Protein AF-A0A4W3JN69-F1 (afdb_monomer)

Nearest PDB structures (foldseek):
  8to0-assembly1_GX  TM=2.782E-01  e=9.998E+00  Mus musculus

Mean predicted aligned error: 19.21 Å

Secondary structure (DSSP, 8-state):
-PPPTT--HHHHHHHHHHHTT-S-------------------------------------------------------------------TTSGGG-TT-SPPP---SHHHHHHHHHHHHHHHHHHHHHHHHHH--SSPPS-TTTS-SSHHHHHHHHHHHHHHHHHHHHHHHHHHHHHHHHHHHHHHHHHHHHHHHHHHHHHHHHHHHHHHHHHHHHHHHHHHHHHHHHHHHHHHHH--GGGGSGGGHHHHHHHHHHHHHHHHHHHHHHHHHHHHHHHHHHHHHHHHHHTT-------

Organism: Callorhinchus milii (NCBI:txid7868)

Structure (mmCIF, N/CA/C/O backbone):
data_AF-A0A4W3JN69-F1
#
_entry.id   AF-A0A4W3JN69-F1
#
loop_
_atom_site.group_PDB
_atom_site.id
_atom_site.type_symbol
_atom_site.label_atom_id
_atom_site.label_alt_id
_atom_site.label_comp_id
_atom_site.label_asym_id
_atom_site.label_entity_id
_atom_site.label_seq_id
_atom_site.pdbx_PDB_ins_code
_atom_site.Cartn_x
_atom_site.Cartn_y
_atom_site.Cartn_z
_atom_site.occupancy
_atom_site.B_iso_or_equiv
_atom_site.auth_seq_id
_atom_site.auth_comp_id
_atom_site.auth_asym_id
_atom_site.auth_atom_id
_atom_site.pdbx_PDB_model_num
ATOM 1 N N . MET A 1 1 ? 17.282 -12.849 10.780 1.00 37.00 1 MET A N 1
ATOM 2 C CA . MET A 1 1 ? 16.241 -13.892 10.890 1.00 37.00 1 MET A CA 1
ATOM 3 C C . MET A 1 1 ? 14.897 -13.196 11.041 1.00 37.00 1 MET A C 1
ATOM 5 O O . MET A 1 1 ? 14.591 -12.725 12.127 1.00 37.00 1 MET A O 1
ATOM 9 N N . GLY A 1 2 ? 14.174 -13.005 9.934 1.00 45.00 2 GLY A N 1
ATOM 10 C CA . GLY A 1 2 ? 12.853 -12.369 9.935 1.00 45.00 2 GLY A CA 1
ATOM 11 C C . GLY A 1 2 ? 11.786 -13.407 10.260 1.00 45.00 2 GLY A C 1
ATOM 12 O O . GLY A 1 2 ? 11.787 -14.479 9.659 1.00 45.00 2 GLY A O 1
ATOM 13 N N . LYS A 1 3 ? 10.930 -13.117 11.243 1.00 42.47 3 LYS A N 1
ATOM 14 C CA . LYS A 1 3 ? 9.790 -13.972 11.585 1.00 42.47 3 LYS A CA 1
ATOM 15 C C . LYS A 1 3 ? 8.841 -14.020 10.383 1.00 42.47 3 LYS A C 1
ATOM 17 O O . LYS A 1 3 ? 8.556 -12.989 9.780 1.00 42.47 3 LYS A O 1
ATOM 22 N N . HIS A 1 4 ? 8.454 -15.234 10.007 1.00 47.03 4 HIS A N 1
ATOM 23 C CA . HIS A 1 4 ? 7.619 -15.545 8.851 1.00 47.03 4 HIS A CA 1
ATOM 24 C C . HIS A 1 4 ? 6.276 -14.803 8.959 1.00 47.03 4 HIS A C 1
ATOM 26 O O . HIS A 1 4 ? 5.670 -14.792 10.027 1.00 47.03 4 HIS A O 1
ATOM 32 N N . ALA A 1 5 ? 5.787 -14.225 7.858 1.00 49.50 5 ALA A N 1
ATOM 33 C CA . ALA A 1 5 ? 4.528 -13.464 7.791 1.00 49.50 5 ALA A CA 1
ATOM 34 C C . ALA A 1 5 ? 3.254 -14.286 8.104 1.00 49.50 5 ALA A C 1
ATOM 36 O O . ALA A 1 5 ? 2.151 -13.756 8.050 1.00 49.50 5 ALA A O 1
ATOM 37 N N . LEU A 1 6 ? 3.404 -15.576 8.418 1.00 49.19 6 LEU A N 1
ATOM 38 C CA . LEU A 1 6 ? 2.315 -16.487 8.775 1.00 49.19 6 LEU A CA 1
ATOM 39 C C . LEU A 1 6 ? 1.987 -16.478 10.277 1.00 49.19 6 LEU A C 1
ATOM 41 O O . LEU A 1 6 ? 0.968 -17.033 10.663 1.00 49.19 6 LEU A O 1
ATOM 45 N N . ASP A 1 7 ? 2.809 -15.824 11.104 1.00 52.94 7 ASP A N 1
ATOM 46 C CA . ASP A 1 7 ? 2.670 -15.804 12.570 1.00 52.94 7 ASP A CA 1
ATOM 47 C C . ASP A 1 7 ? 2.269 -14.419 13.110 1.00 52.94 7 ASP A C 1
ATOM 49 O O . ASP A 1 7 ? 2.484 -14.090 14.280 1.00 52.94 7 ASP A O 1
ATOM 53 N N . ASP A 1 8 ? 1.714 -13.562 12.247 1.00 64.12 8 ASP A N 1
ATOM 54 C CA . ASP A 1 8 ? 1.172 -12.292 12.703 1.00 64.12 8 ASP A CA 1
ATOM 55 C C . ASP A 1 8 ? -0.178 -12.544 13.383 1.00 64.12 8 ASP A C 1
ATOM 57 O O . ASP A 1 8 ? -1.198 -12.801 12.738 1.00 64.12 8 ASP A O 1
ATOM 61 N N . VAL A 1 9 ? -0.167 -12.464 14.715 1.00 70.62 9 VAL A N 1
ATOM 62 C CA . VAL A 1 9 ? -1.342 -12.534 15.597 1.00 70.62 9 VAL A CA 1
ATOM 63 C C . VAL A 1 9 ? -2.479 -11.649 15.069 1.00 70.62 9 VAL A C 1
ATOM 65 O O . VAL A 1 9 ? -3.651 -11.998 15.198 1.00 70.62 9 VAL A O 1
ATOM 68 N N . VAL A 1 10 ? -2.144 -10.539 14.404 1.00 64.62 10 VAL A N 1
ATOM 69 C CA . VAL A 1 10 ? -3.107 -9.625 13.787 1.00 64.62 10 VAL A CA 1
ATOM 70 C C . VAL A 1 10 ? -3.893 -10.291 12.651 1.00 64.62 10 VAL A C 1
ATOM 72 O O . VAL A 1 10 ? -5.108 -10.118 12.577 1.00 64.62 10 VAL A O 1
ATOM 75 N N . ILE A 1 11 ? -3.250 -11.095 11.798 1.00 69.44 11 ILE A N 1
ATOM 76 C CA . ILE A 1 11 ? -3.917 -11.792 10.685 1.00 69.44 11 ILE A CA 1
ATOM 77 C C . ILE A 1 11 ? -4.865 -12.875 11.215 1.00 69.44 11 ILE A C 1
ATOM 79 O O . ILE A 1 11 ? -5.987 -12.992 10.719 1.00 69.44 11 ILE A O 1
ATOM 83 N N . SER A 1 12 ? -4.472 -13.602 12.267 1.00 70.44 12 SER A N 1
ATOM 84 C CA . SER A 1 12 ? -5.343 -14.591 12.923 1.00 70.44 12 SER A CA 1
ATOM 85 C C . SER A 1 12 ? -6.585 -13.936 13.527 1.00 70.44 12 SER A C 1
ATOM 87 O O . SER A 1 12 ? -7.696 -14.412 13.320 1.00 70.44 12 SER A O 1
ATOM 89 N N . VAL A 1 13 ? -6.425 -12.793 14.203 1.00 73.19 13 VAL A N 1
ATOM 90 C CA . VAL A 1 13 ? -7.549 -12.046 14.788 1.00 73.19 13 VAL A CA 1
ATOM 91 C C . VAL A 1 13 ? -8.492 -11.519 13.700 1.00 73.19 13 VAL A C 1
ATOM 93 O O . VAL A 1 13 ? -9.711 -11.600 13.846 1.00 73.19 13 VAL A O 1
ATOM 96 N N . ILE A 1 14 ? -7.958 -11.022 12.579 1.00 70.88 14 ILE A N 1
ATOM 97 C CA . ILE A 1 14 ? -8.771 -10.581 11.432 1.00 70.88 14 ILE A CA 1
ATOM 98 C C . ILE A 1 14 ? -9.549 -11.760 10.826 1.00 70.88 14 ILE A C 1
ATOM 100 O O . ILE A 1 14 ? -10.727 -11.623 10.480 1.00 70.88 14 ILE A O 1
ATOM 104 N N . HIS A 1 15 ? -8.925 -12.932 10.728 1.00 72.69 15 HIS A N 1
ATOM 105 C CA . HIS A 1 15 ? -9.569 -14.139 10.224 1.00 72.69 15 HIS A CA 1
ATOM 106 C C . HIS A 1 15 ? -10.659 -14.668 11.178 1.00 72.69 15 HIS A C 1
ATOM 108 O O . HIS A 1 15 ? -11.763 -14.983 10.735 1.00 72.69 15 HIS A O 1
ATOM 114 N N . ASP A 1 16 ? -10.429 -14.658 12.491 1.00 69.75 16 ASP A N 1
ATOM 115 C CA . ASP A 1 16 ? -11.414 -15.096 13.493 1.00 69.75 16 ASP A CA 1
ATOM 116 C C . ASP A 1 16 ? -12.645 -14.174 13.548 1.00 69.75 16 ASP A C 1
ATOM 118 O O . ASP A 1 16 ? -13.790 -14.626 13.683 1.00 69.75 16 ASP A O 1
ATOM 122 N N . ILE A 1 17 ? -12.434 -12.867 13.361 1.00 66.56 17 ILE A N 1
ATOM 123 C CA . ILE A 1 17 ? -13.512 -11.870 13.283 1.00 66.56 17 ILE A CA 1
ATOM 124 C C . ILE A 1 17 ? -14.324 -12.015 11.984 1.00 66.56 17 ILE A C 1
ATOM 126 O O . ILE A 1 17 ? -15.508 -11.673 11.957 1.00 66.56 17 ILE A O 1
ATOM 130 N N . THR A 1 18 ? -13.721 -12.525 10.906 1.00 61.16 18 THR A N 1
ATOM 131 C CA . THR A 1 18 ? -14.408 -12.736 9.620 1.00 61.16 18 THR A CA 1
ATOM 132 C C . THR A 1 18 ? -15.076 -14.113 9.519 1.00 61.16 18 THR A C 1
ATOM 134 O O . THR A 1 18 ? -16.146 -14.223 8.919 1.00 61.16 18 THR A O 1
ATOM 137 N N . GLN A 1 19 ? -14.535 -15.158 10.157 1.00 55.47 19 GLN A N 1
ATOM 138 C CA . GLN A 1 19 ? -15.116 -16.510 10.159 1.00 55.47 19 GLN A CA 1
ATOM 139 C C . GLN A 1 19 ? -16.326 -16.687 11.082 1.00 55.47 19 GLN A C 1
ATOM 141 O O . GLN A 1 19 ? -17.187 -17.527 10.803 1.00 55.47 19 GLN A O 1
ATOM 146 N N . THR A 1 20 ? -16.465 -15.872 12.130 1.00 51.66 20 THR A N 1
ATOM 147 C CA . THR A 1 20 ? -17.625 -15.909 13.044 1.00 51.66 20 THR A CA 1
ATOM 148 C C . THR A 1 20 ? -18.971 -15.574 12.371 1.00 51.66 20 THR A C 1
ATOM 150 O O . THR A 1 20 ? -20.016 -15.686 13.006 1.00 51.66 20 THR A O 1
ATOM 153 N N . GLN A 1 21 ? -18.986 -15.255 11.068 1.00 53.50 21 GLN A N 1
ATOM 154 C CA . GLN A 1 21 ? -20.198 -15.112 10.249 1.00 53.50 21 GLN A CA 1
ATOM 155 C C . GLN A 1 21 ? -20.737 -16.419 9.619 1.00 53.50 21 GLN A C 1
ATOM 157 O O . GLN A 1 21 ? -21.784 -16.379 8.974 1.00 53.50 21 GLN A O 1
ATOM 162 N N . LYS A 1 22 ? -20.100 -17.590 9.791 1.00 48.66 22 LYS A N 1
ATOM 163 C CA . LYS A 1 22 ? -20.549 -18.860 9.164 1.00 48.66 22 LYS A CA 1
ATOM 164 C C . LYS A 1 22 ? -21.304 -19.826 10.101 1.00 48.66 22 LYS A C 1
ATOM 166 O O . LYS A 1 22 ? -20.947 -20.992 10.198 1.00 48.66 22 LYS A O 1
ATOM 171 N N . ILE A 1 23 ? -22.380 -19.384 10.758 1.00 38.47 23 ILE A N 1
ATOM 172 C CA . ILE A 1 23 ? -23.403 -20.234 11.426 1.00 38.47 23 ILE A CA 1
ATOM 173 C C . ILE A 1 23 ? -24.703 -19.397 11.431 1.00 38.47 23 ILE A C 1
ATOM 175 O O . ILE A 1 23 ? -24.686 -18.324 12.013 1.00 38.47 23 ILE A O 1
ATOM 179 N N . LYS A 1 24 ? -25.873 -19.691 10.845 1.00 34.59 24 LYS A N 1
ATOM 180 C CA . LYS A 1 24 ? -26.535 -20.823 10.177 1.00 34.59 24 LYS A CA 1
ATOM 181 C C . LYS A 1 24 ? -27.512 -20.214 9.150 1.00 34.59 24 LYS A C 1
ATOM 183 O O . LYS A 1 24 ? -28.414 -19.492 9.561 1.00 34.59 24 LYS A O 1
ATOM 188 N N . VAL A 1 25 ? -27.424 -20.584 7.876 1.00 31.73 25 VAL A N 1
ATOM 189 C CA . VAL A 1 25 ? -28.613 -20.771 7.025 1.00 31.73 25 VAL A CA 1
ATOM 190 C C . VAL A 1 25 ? -28.365 -22.074 6.282 1.00 31.73 25 VAL A C 1
ATOM 192 O O . VAL A 1 25 ? -27.455 -22.170 5.463 1.00 31.73 25 VAL A O 1
ATOM 195 N N . ALA A 1 26 ? -29.082 -23.114 6.696 1.00 32.25 26 ALA A N 1
ATOM 196 C CA . ALA A 1 26 ? -29.009 -24.433 6.099 1.00 32.25 26 ALA A CA 1
ATOM 197 C C . ALA A 1 26 ? -29.908 -24.481 4.857 1.00 32.25 26 ALA A C 1
ATOM 199 O O . ALA A 1 26 ? -31.064 -24.085 4.937 1.00 32.25 26 ALA A O 1
ATOM 200 N N . ASN A 1 27 ? -29.307 -24.966 3.767 1.00 30.31 27 ASN A N 1
ATOM 201 C CA . ASN A 1 27 ? -29.851 -25.687 2.615 1.00 30.31 27 ASN A CA 1
ATOM 202 C C . ASN A 1 27 ? -31.291 -25.416 2.154 1.00 30.31 27 ASN A C 1
ATOM 204 O O . ASN A 1 27 ? -32.233 -25.847 2.804 1.00 30.31 27 ASN A O 1
ATOM 208 N N . ASP A 1 28 ? -31.398 -24.980 0.898 1.00 30.08 28 ASP A N 1
ATOM 209 C CA . ASP A 1 28 ? -32.120 -25.758 -0.113 1.00 30.08 28 ASP A CA 1
ATOM 210 C C . ASP A 1 28 ? -31.229 -25.910 -1.356 1.00 30.08 28 ASP A C 1
ATOM 212 O O . ASP A 1 28 ? -30.555 -24.970 -1.782 1.00 30.08 28 ASP A O 1
ATOM 216 N N . GLN A 1 29 ? -31.150 -27.137 -1.875 1.00 35.56 29 GLN A N 1
ATOM 217 C CA . GLN A 1 29 ? -30.312 -27.531 -3.009 1.00 35.56 29 GLN A CA 1
ATOM 218 C C . GLN A 1 29 ? -31.118 -27.620 -4.317 1.00 35.56 29 GLN A C 1
ATOM 220 O O . GLN A 1 29 ? -32.285 -27.995 -4.307 1.00 35.56 29 GLN A O 1
ATOM 225 N N . PHE A 1 30 ? -30.375 -27.430 -5.418 1.00 27.91 30 PHE A N 1
ATOM 226 C CA . PHE A 1 30 ? -30.616 -27.805 -6.824 1.00 27.91 30 PHE A CA 1
ATOM 227 C C . PHE A 1 30 ? -31.362 -26.805 -7.727 1.00 27.91 30 PHE A C 1
ATOM 229 O O . PHE A 1 30 ? -32.579 -26.707 -7.687 1.00 27.91 30 PHE A O 1
ATOM 236 N N . PHE A 1 31 ? -30.628 -26.143 -8.637 1.00 25.91 31 PHE A N 1
ATOM 237 C CA . PHE A 1 31 ? -30.564 -26.487 -10.073 1.00 25.91 31 PHE A CA 1
ATOM 238 C C . PHE A 1 31 ? -29.395 -25.744 -10.770 1.00 25.91 31 PHE A C 1
ATOM 240 O O . PHE A 1 31 ? -28.993 -24.661 -10.355 1.00 25.91 31 PHE A O 1
ATOM 247 N N . ASN A 1 32 ? -28.815 -26.399 -11.780 1.00 29.91 32 ASN A N 1
ATOM 248 C CA . ASN A 1 32 ? -27.570 -26.084 -12.503 1.00 29.91 32 ASN A CA 1
ATOM 249 C C . ASN A 1 32 ? -27.623 -24.837 -13.424 1.00 29.91 32 ASN A C 1
ATOM 251 O O . ASN A 1 32 ? -28.715 -24.378 -13.755 1.00 29.91 32 ASN A O 1
ATOM 255 N N . PRO A 1 33 ? -26.455 -24.315 -13.871 1.00 32.19 33 PRO A N 1
ATOM 256 C CA . PRO A 1 33 ? -26.330 -23.039 -14.573 1.00 32.19 33 PRO A CA 1
ATOM 257 C C . PRO A 1 33 ? -26.567 -23.171 -16.085 1.00 32.19 33 PRO A C 1
ATOM 259 O O . PRO A 1 33 ? -26.182 -24.168 -16.694 1.00 32.19 33 PRO A O 1
ATOM 262 N N . VAL A 1 34 ? -27.131 -22.126 -16.693 1.00 30.62 34 VAL A N 1
ATOM 263 C CA . VAL A 1 34 ? -27.051 -21.875 -18.139 1.00 30.62 34 VAL A CA 1
ATOM 264 C C . VAL A 1 34 ? -26.615 -20.427 -18.344 1.00 30.62 34 VAL A C 1
ATOM 266 O O . VAL A 1 34 ? -27.079 -19.519 -17.656 1.00 30.62 34 VAL A O 1
ATOM 269 N N . GLU A 1 35 ? -25.658 -20.276 -19.249 1.00 31.00 35 GLU A N 1
ATOM 270 C CA . GLU A 1 35 ? -24.995 -19.049 -19.667 1.00 31.00 35 GLU A CA 1
ATOM 271 C C . GLU A 1 35 ? -25.926 -18.037 -20.361 1.00 31.00 35 GLU A C 1
ATOM 273 O O . GLU A 1 35 ? -26.924 -18.393 -20.984 1.00 31.00 35 GLU A O 1
ATOM 278 N N . ASP A 1 36 ? -25.433 -16.795 -20.345 1.00 28.33 36 ASP A N 1
ATOM 279 C CA . ASP A 1 36 ? -25.387 -15.837 -21.457 1.00 28.33 36 ASP A CA 1
ATOM 280 C C . ASP A 1 36 ? -26.343 -14.619 -21.496 1.00 28.33 36 ASP A C 1
ATOM 282 O O . ASP A 1 36 ? -27.554 -14.703 -21.321 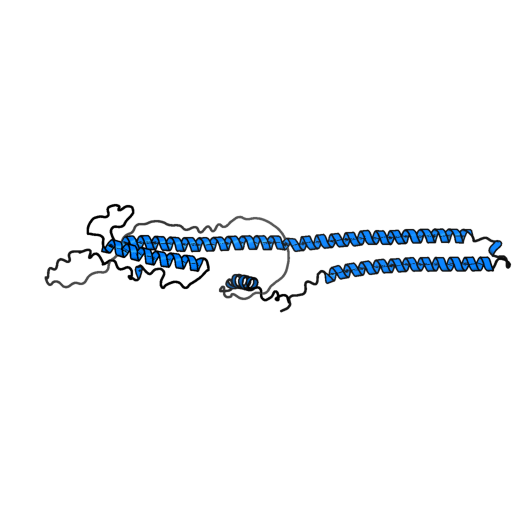1.00 28.33 36 ASP A O 1
ATOM 286 N N . GLN A 1 37 ? -25.711 -13.485 -21.845 1.00 27.53 37 GLN A N 1
ATOM 287 C CA . GLN A 1 37 ? -26.230 -12.281 -22.525 1.00 27.53 37 GLN A CA 1
ATOM 288 C C . GLN A 1 37 ? -26.935 -11.138 -21.753 1.00 27.53 37 GLN A C 1
ATOM 290 O O . GLN A 1 37 ? -28.131 -11.113 -21.497 1.00 27.53 37 GLN A O 1
ATOM 295 N N . LEU A 1 38 ? -26.119 -10.107 -21.487 1.00 28.77 38 LEU A N 1
ATOM 296 C CA . LEU A 1 38 ? -26.261 -8.683 -21.854 1.00 28.77 38 LEU A CA 1
ATOM 297 C C . LEU A 1 38 ? -27.640 -8.089 -22.272 1.00 28.77 38 LEU A C 1
ATOM 299 O O . LEU A 1 38 ? -28.236 -8.508 -23.257 1.00 28.77 38 LEU A O 1
ATOM 303 N N . MET A 1 39 ? -27.916 -6.914 -21.666 1.00 27.50 39 MET A N 1
ATOM 304 C CA . MET A 1 39 ? -28.477 -5.649 -22.215 1.00 27.50 39 MET A CA 1
ATOM 305 C C . MET A 1 39 ? -29.911 -5.157 -21.861 1.00 27.50 39 MET A C 1
ATOM 307 O O . MET A 1 39 ? -30.908 -5.832 -22.059 1.00 27.50 39 MET A O 1
ATOM 311 N N . TYR A 1 40 ? -29.926 -3.867 -21.462 1.00 28.84 40 TYR A N 1
ATOM 312 C CA . TYR A 1 40 ? -30.947 -2.791 -21.486 1.00 28.84 40 TYR A CA 1
ATOM 313 C C . TYR A 1 40 ? -32.333 -2.919 -20.798 1.00 28.84 40 TYR A C 1
ATOM 315 O O . TYR A 1 40 ? -33.196 -3.674 -21.214 1.00 28.84 40 TYR A O 1
ATOM 323 N N . GLY A 1 41 ? -32.621 -1.937 -19.920 1.00 25.69 41 GLY A N 1
ATOM 324 C CA . GLY A 1 41 ? -33.703 -0.968 -20.189 1.00 25.69 41 GLY A CA 1
ATOM 325 C C . GLY A 1 41 ? -35.023 -1.017 -19.391 1.00 25.69 41 GLY A C 1
ATOM 326 O O . GLY A 1 41 ? -35.978 -1.641 -19.819 1.00 25.69 41 GLY A O 1
ATOM 327 N N . ALA A 1 42 ? -35.098 -0.152 -18.368 1.00 28.36 42 ALA A N 1
ATOM 328 C CA . ALA A 1 42 ? -36.232 0.711 -17.966 1.00 28.36 42 ALA A CA 1
ATOM 329 C C . ALA A 1 42 ? -37.505 0.180 -17.238 1.00 28.36 42 ALA A C 1
ATOM 331 O O . ALA A 1 42 ? -38.380 -0.455 -17.809 1.00 28.36 42 ALA A O 1
ATOM 332 N N . SER A 1 43 ? -37.667 0.738 -16.023 1.00 25.95 43 SER A N 1
ATOM 333 C CA . SER A 1 43 ? -38.877 1.325 -15.397 1.00 25.95 43 SER A CA 1
ATOM 334 C C . SER A 1 43 ? -40.020 0.435 -14.878 1.00 25.95 43 SER A C 1
ATOM 336 O O . SER A 1 43 ? -40.849 -0.039 -15.647 1.00 25.95 43 SER A O 1
ATOM 338 N N . SER A 1 44 ? -40.170 0.391 -13.541 1.00 30.05 44 SER A N 1
ATOM 339 C CA . SER A 1 44 ? -41.407 0.714 -12.785 1.00 30.05 44 SER A CA 1
ATOM 340 C C . SER A 1 44 ? -41.124 0.766 -11.265 1.00 30.05 44 SER A C 1
ATOM 342 O O . SER A 1 44 ? -40.316 -0.008 -10.763 1.00 30.05 44 SER A O 1
ATOM 344 N N . GLN A 1 45 ? -41.737 1.722 -10.553 1.00 33.97 45 GLN A N 1
ATOM 345 C CA . GLN A 1 45 ? -41.530 2.045 -9.123 1.00 33.97 45 GLN A CA 1
ATOM 346 C C . GLN A 1 45 ? -42.315 1.118 -8.132 1.00 33.97 45 GLN A C 1
ATOM 348 O O . GLN A 1 45 ? -42.803 0.076 -8.556 1.00 33.97 45 GLN A O 1
ATOM 353 N N . PRO A 1 46 ? -42.451 1.430 -6.814 1.00 35.41 46 PRO A N 1
ATOM 354 C CA . PRO A 1 46 ? -41.605 0.882 -5.752 1.00 35.41 46 PRO A CA 1
ATOM 355 C C . PRO A 1 46 ? -42.411 0.135 -4.665 1.00 35.41 46 PRO A C 1
ATOM 357 O O . PRO A 1 46 ? -43.591 0.403 -4.443 1.00 35.41 46 PRO A O 1
ATOM 360 N N . VAL A 1 47 ? -41.765 -0.741 -3.892 1.00 27.97 47 VAL A N 1
ATOM 361 C CA . VAL A 1 47 ? -42.366 -1.299 -2.667 1.00 27.97 47 VAL A CA 1
ATOM 362 C C . VAL A 1 47 ? -41.538 -0.928 -1.443 1.00 27.97 47 VAL A C 1
ATOM 364 O O . VAL A 1 47 ? -40.399 -1.348 -1.266 1.00 27.97 47 VAL A O 1
ATOM 367 N N . ASN A 1 48 ? -42.150 -0.084 -0.614 1.00 27.27 48 ASN A N 1
ATOM 368 C CA . ASN A 1 48 ? -41.710 0.284 0.723 1.00 27.27 48 ASN A CA 1
ATOM 369 C C . ASN A 1 48 ? -41.847 -0.911 1.673 1.00 27.27 48 ASN A C 1
ATOM 371 O O . ASN A 1 48 ? -42.938 -1.460 1.803 1.00 27.27 48 ASN A O 1
ATOM 375 N N . LEU A 1 49 ? -40.798 -1.217 2.435 1.00 27.58 49 LEU A N 1
ATOM 376 C CA . LEU A 1 49 ? -40.946 -1.842 3.749 1.00 27.58 49 LEU A CA 1
ATOM 377 C C . LEU A 1 49 ? -40.183 -1.017 4.785 1.00 27.58 49 LEU A C 1
ATOM 379 O O . LEU A 1 49 ? -39.008 -1.234 5.068 1.00 27.58 49 LEU A O 1
ATOM 383 N N . SER A 1 50 ? -40.892 -0.051 5.363 1.00 25.83 50 SER A N 1
ATOM 384 C CA . SER A 1 50 ? -40.562 0.527 6.659 1.00 25.83 50 SER A CA 1
ATOM 385 C C . SER A 1 50 ? -41.079 -0.402 7.760 1.00 25.83 50 SER A C 1
ATOM 387 O O . SER A 1 50 ? -42.277 -0.676 7.814 1.00 25.83 50 SER A O 1
ATOM 389 N N . SER A 1 51 ? -40.214 -0.829 8.676 1.00 28.12 51 SER A N 1
ATOM 390 C CA . SER A 1 51 ? -40.626 -1.398 9.964 1.00 28.12 51 SER A CA 1
ATOM 391 C C . SER A 1 51 ? -39.875 -0.672 11.070 1.00 28.12 51 SER A C 1
ATOM 393 O O . SER A 1 51 ? -38.799 -1.077 11.506 1.00 28.12 51 SER A O 1
ATOM 395 N N . SER A 1 52 ? -40.474 0.437 11.489 1.00 26.31 52 SER A N 1
ATOM 396 C CA . SER A 1 52 ? -40.162 1.161 12.710 1.00 26.31 52 SER A CA 1
ATOM 397 C C . SER A 1 52 ? -41.225 0.774 13.734 1.00 26.31 52 SER A C 1
ATOM 399 O O . SER A 1 52 ? -42.409 0.913 13.442 1.00 26.31 52 SER A O 1
ATOM 401 N N . PHE A 1 53 ? -40.834 0.303 14.918 1.00 28.59 53 PHE A N 1
ATOM 402 C CA . PHE A 1 53 ? -41.758 0.199 16.047 1.00 28.59 53 PHE A CA 1
ATOM 403 C C . PHE A 1 53 ? -41.107 0.715 17.328 1.00 28.59 53 PHE A C 1
ATOM 405 O O . PHE A 1 53 ? -40.197 0.108 17.892 1.00 28.59 53 PHE A O 1
ATOM 412 N N . ARG A 1 54 ? -41.643 1.843 17.804 1.00 25.47 54 ARG A N 1
ATOM 413 C CA . ARG A 1 54 ? -41.568 2.308 19.189 1.00 25.47 54 ARG A CA 1
ATOM 414 C C . ARG A 1 54 ? -42.994 2.586 19.681 1.00 25.47 54 ARG A C 1
ATOM 416 O O . ARG A 1 54 ? -43.684 3.406 19.097 1.00 25.47 54 ARG A O 1
ATOM 423 N N . MET A 1 55 ? -43.352 1.877 20.754 1.00 27.08 55 MET A N 1
ATOM 424 C CA . MET A 1 55 ? -44.110 2.265 21.958 1.00 27.08 55 MET A CA 1
ATOM 425 C C . MET A 1 55 ? -45.399 3.106 21.835 1.00 27.08 55 MET A C 1
ATOM 427 O O . MET A 1 55 ? -45.362 4.242 21.383 1.00 27.08 55 MET A O 1
ATOM 431 N N . THR A 1 56 ? -46.497 2.643 22.454 1.00 26.05 56 THR A N 1
ATOM 432 C CA . THR A 1 56 ? -47.048 3.146 23.746 1.00 26.05 56 THR A CA 1
ATOM 433 C C . THR A 1 56 ? -48.546 2.844 23.919 1.00 26.05 56 THR A C 1
ATOM 435 O O . THR A 1 56 ? -49.300 2.906 22.957 1.00 26.05 56 THR A O 1
ATOM 438 N N . SER A 1 57 ? -48.948 2.650 25.193 1.00 26.58 57 SER A N 1
ATOM 439 C CA . SER A 1 57 ? -50.297 2.809 25.803 1.00 26.58 57 SER A CA 1
ATOM 440 C C . SER A 1 57 ? -51.434 1.915 25.273 1.00 26.58 57 SER A C 1
ATOM 442 O O . SER A 1 57 ? -51.548 1.694 24.085 1.00 26.58 57 SER A O 1
ATOM 444 N N . GLY A 1 58 ? -52.361 1.351 26.044 1.00 26.66 58 GLY A N 1
ATOM 445 C CA . GLY A 1 58 ? -52.806 1.487 27.428 1.00 26.66 58 GLY A CA 1
ATOM 446 C C . GLY A 1 58 ? -54.248 0.933 27.503 1.00 26.66 58 GLY A C 1
ATOM 447 O O . GLY A 1 58 ? -54.887 0.759 26.472 1.00 26.66 58 GLY A O 1
ATOM 448 N N . THR A 1 59 ? -54.759 0.722 28.723 1.00 31.03 59 THR A N 1
ATOM 449 C CA . THR A 1 59 ? -56.180 0.492 29.108 1.00 31.03 59 THR A CA 1
ATOM 450 C C . THR A 1 59 ? -56.809 -0.906 28.875 1.00 31.03 59 THR A C 1
ATOM 452 O O . THR A 1 59 ? -56.836 -1.420 27.766 1.00 31.03 59 THR A O 1
ATOM 455 N N . GLY A 1 60 ? -57.315 -1.532 29.958 1.00 25.47 60 GLY A N 1
ATOM 456 C CA . GLY A 1 60 ? -58.226 -2.708 29.935 1.00 25.47 60 GLY A CA 1
ATOM 457 C C . GLY A 1 60 ? -59.701 -2.286 29.759 1.00 25.47 60 GLY A C 1
ATOM 458 O O . GLY A 1 60 ? -59.906 -1.196 29.228 1.00 25.47 60 GLY A O 1
ATOM 459 N N . PRO A 1 61 ? -60.735 -2.998 30.283 1.00 46.66 61 PRO A N 1
ATOM 460 C CA . PRO A 1 61 ? -60.817 -4.339 30.901 1.00 46.66 61 PRO A CA 1
ATOM 461 C C . PRO A 1 61 ? -62.044 -5.187 30.399 1.00 46.66 61 PRO A C 1
ATOM 463 O O . PRO A 1 61 ? -62.648 -4.853 29.386 1.00 46.66 61 PRO A O 1
ATOM 466 N N . HIS A 1 62 ? -62.440 -6.230 31.167 1.00 29.77 62 HIS A N 1
ATOM 467 C CA . HIS A 1 62 ? -63.606 -7.161 31.047 1.00 29.77 62 HIS A CA 1
ATOM 468 C C . HIS A 1 62 ? -63.379 -8.415 30.179 1.00 29.77 62 HIS A C 1
ATOM 470 O O . HIS A 1 62 ? -62.827 -8.312 29.097 1.00 29.77 62 HIS A O 1
ATOM 476 N N . GLY A 1 63 ? -63.786 -9.649 30.502 1.00 25.16 63 GLY A N 1
ATOM 477 C CA . GLY A 1 63 ? -64.465 -10.351 31.608 1.00 25.16 63 GLY A CA 1
ATOM 478 C C . GLY A 1 63 ? -64.570 -11.834 31.154 1.00 25.16 63 GLY A C 1
ATOM 479 O O . GLY A 1 63 ? -64.516 -12.089 29.957 1.00 25.16 63 GLY A O 1
ATOM 480 N N . LEU A 1 64 ? -64.527 -12.858 32.015 1.00 32.34 64 LEU A N 1
ATOM 481 C CA . LEU A 1 64 ? -65.644 -13.750 32.409 1.00 32.34 64 LEU A CA 1
ATOM 482 C C . LEU A 1 64 ? -64.980 -14.966 33.118 1.00 32.34 64 LEU A C 1
ATOM 484 O O . LEU A 1 64 ? -64.086 -15.580 32.554 1.00 32.34 64 LEU A O 1
ATOM 488 N N . ASN A 1 65 ? -65.155 -15.170 34.427 1.00 26.62 65 ASN A N 1
ATOM 489 C CA . ASN A 1 65 ? -66.218 -15.927 35.114 1.00 26.62 65 ASN A CA 1
ATOM 490 C C . ASN A 1 65 ? -65.992 -17.456 35.149 1.00 26.62 65 ASN A C 1
ATOM 492 O O . ASN A 1 65 ? -66.181 -18.133 34.146 1.00 26.62 65 ASN A O 1
ATOM 496 N N . LEU A 1 66 ? -65.683 -17.995 36.337 1.00 32.16 66 LEU A N 1
ATOM 497 C CA . LEU A 1 66 ? -65.939 -19.388 36.725 1.00 32.16 66 LEU A CA 1
ATOM 498 C C . LEU A 1 66 ? -66.290 -19.433 38.222 1.00 32.16 66 LEU A C 1
ATOM 500 O O . LEU A 1 66 ? -65.622 -18.833 39.064 1.00 32.16 66 LEU A O 1
ATOM 504 N N . LYS A 1 67 ? -67.420 -20.085 38.508 1.00 30.92 67 LYS A N 1
ATOM 505 C CA . LYS A 1 67 ? -68.183 -20.040 39.759 1.00 30.92 67 LYS A CA 1
ATOM 506 C C . LYS A 1 67 ? -67.630 -20.938 40.876 1.00 30.92 67 LYS A C 1
ATOM 508 O O . LYS A 1 67 ? -67.254 -22.083 40.670 1.00 30.92 67 LYS A O 1
ATOM 513 N N . LEU A 1 68 ? -67.746 -20.345 42.059 1.00 29.94 68 LEU A N 1
ATOM 514 C CA . LEU A 1 68 ? -67.802 -20.793 43.453 1.00 29.94 68 LEU A CA 1
ATOM 515 C C . LEU A 1 68 ? -68.347 -22.207 43.770 1.00 29.94 68 LEU A C 1
ATOM 517 O O . LEU A 1 68 ? -69.383 -22.614 43.250 1.00 29.94 68 LEU A O 1
ATOM 521 N N . SER A 1 69 ? -67.772 -22.825 44.809 1.00 28.03 69 SER A N 1
ATOM 522 C CA . SER A 1 69 ? -68.511 -23.646 45.781 1.00 28.03 69 SER A CA 1
ATOM 523 C C . SER A 1 69 ? -67.978 -23.377 47.200 1.00 28.03 69 SER A C 1
ATOM 525 O O . SER A 1 69 ? -66.773 -23.217 47.387 1.00 28.03 69 SER A O 1
ATOM 527 N N . ARG A 1 70 ? -68.876 -23.257 48.186 1.00 37.34 70 ARG A N 1
ATOM 528 C CA . ARG A 1 70 ? -68.608 -22.912 49.601 1.00 37.34 70 ARG A CA 1
ATOM 529 C C . ARG A 1 70 ? -69.209 -23.989 50.514 1.00 37.34 70 ARG A C 1
ATOM 531 O O . ARG A 1 70 ? -70.285 -24.489 50.198 1.00 37.34 70 ARG A O 1
ATOM 538 N N . PRO A 1 71 ? -68.613 -24.245 51.691 1.00 32.25 71 PRO A N 1
ATOM 539 C CA . PRO A 1 71 ? -69.408 -24.263 52.927 1.00 32.25 71 PRO A CA 1
ATOM 540 C C . PRO A 1 71 ? -68.849 -23.318 54.013 1.00 32.25 71 PRO A C 1
ATOM 542 O O . PRO A 1 71 ? -67.743 -22.795 53.905 1.00 32.25 71 PRO A O 1
ATOM 545 N N . ALA A 1 72 ? -69.693 -23.006 54.999 1.00 35.28 72 ALA A N 1
ATOM 546 C CA . ALA A 1 72 ? -69.587 -21.896 55.956 1.00 35.28 72 ALA A CA 1
ATOM 547 C C . ALA A 1 72 ? -68.874 -22.279 57.296 1.00 35.28 72 ALA A C 1
ATOM 549 O O . ALA A 1 72 ? -68.119 -23.244 57.298 1.00 35.28 72 ALA A O 1
ATOM 550 N N . PRO A 1 73 ? -68.982 -21.502 58.400 1.00 43.00 73 PRO A N 1
ATOM 551 C CA . PRO A 1 73 ? -67.885 -20.726 58.990 1.00 43.00 73 PRO A CA 1
ATOM 552 C C . PRO A 1 73 ? -67.401 -21.244 60.364 1.00 43.00 73 PRO A C 1
ATOM 554 O O . PRO A 1 73 ? -68.137 -21.917 61.080 1.00 43.00 73 PRO A O 1
ATOM 557 N N . SER A 1 74 ? -66.205 -20.835 60.800 1.00 33.28 74 SER A N 1
ATOM 558 C CA . SER A 1 74 ? -65.837 -20.840 62.224 1.00 33.28 74 SER A CA 1
ATOM 559 C C . SER A 1 74 ? -65.127 -19.532 62.611 1.00 33.28 74 SER A C 1
ATOM 561 O O . SER A 1 74 ? -64.493 -18.908 61.755 1.00 33.28 74 SER A O 1
ATOM 563 N N . PRO A 1 75 ? -65.291 -19.044 63.855 1.00 45.78 75 PRO A N 1
ATOM 564 C CA . PRO A 1 75 ? -65.037 -17.653 64.191 1.00 45.78 75 PRO A CA 1
ATOM 565 C C . PRO A 1 75 ? -63.754 -17.526 65.006 1.00 45.78 75 PRO A C 1
ATOM 567 O O . PRO A 1 75 ? -63.769 -17.828 66.189 1.00 45.78 75 PRO A O 1
ATOM 570 N N . PHE A 1 76 ? -62.674 -17.007 64.425 1.00 36.84 76 PHE A N 1
ATOM 571 C CA . PHE A 1 76 ? -61.621 -16.386 65.227 1.00 36.84 76 PHE A CA 1
ATOM 572 C C . PHE A 1 76 ? -61.083 -15.144 64.530 1.00 36.84 76 PHE A C 1
ATOM 574 O O . PHE A 1 76 ? -60.479 -15.184 63.461 1.00 36.84 76 PHE A O 1
ATOM 581 N N . SER A 1 77 ? -61.371 -14.025 65.182 1.00 40.25 77 SER A N 1
ATOM 582 C CA . SER A 1 77 ? -60.803 -12.716 64.935 1.00 40.25 77 SER A CA 1
ATOM 583 C C . SER A 1 77 ? -59.303 -12.767 65.221 1.00 40.25 77 SER A C 1
ATOM 585 O O . SER A 1 77 ? -58.913 -12.983 66.366 1.00 40.25 77 SER A O 1
ATOM 587 N N . ILE A 1 78 ? -58.468 -12.560 64.204 1.00 36.31 78 ILE A N 1
ATOM 588 C CA . ILE A 1 78 ? -57.124 -12.013 64.394 1.00 36.31 78 ILE A CA 1
ATOM 589 C C . ILE A 1 78 ? -56.923 -10.961 63.309 1.00 36.31 78 ILE A C 1
ATOM 591 O O . ILE A 1 78 ? -56.702 -11.248 62.136 1.00 36.31 78 ILE A O 1
ATOM 595 N N . THR A 1 79 ? -57.053 -9.718 63.741 1.00 38.16 79 THR A N 1
ATOM 596 C CA . THR A 1 79 ? -56.589 -8.498 63.095 1.00 38.16 79 THR A CA 1
ATOM 597 C C . THR A 1 79 ? -55.155 -8.691 62.588 1.00 38.16 79 THR A C 1
ATOM 599 O O . THR A 1 79 ? -54.202 -8.595 63.358 1.00 38.16 79 THR A O 1
ATOM 602 N N . SER A 1 80 ? -54.968 -8.943 61.289 1.00 34.12 80 SER A N 1
ATOM 603 C CA . SER A 1 80 ? -53.658 -8.769 60.659 1.00 34.12 80 SER A CA 1
ATOM 604 C C . SER A 1 80 ? -53.488 -7.286 60.357 1.00 34.12 80 SER A C 1
ATOM 606 O O . SER A 1 80 ? -53.845 -6.784 59.290 1.00 34.12 80 SER A O 1
ATOM 608 N N . THR A 1 81 ? -52.991 -6.554 61.344 1.00 37.00 81 THR A N 1
ATOM 609 C CA . THR A 1 81 ? -52.419 -5.237 61.113 1.00 37.00 81 THR A CA 1
ATOM 610 C C . THR A 1 81 ? -51.311 -5.387 60.071 1.00 37.00 81 THR A C 1
ATOM 612 O O . THR A 1 81 ? -50.352 -6.134 60.263 1.00 37.00 81 THR A O 1
ATOM 615 N N . ASN A 1 82 ? -51.456 -4.689 58.942 1.00 43.38 82 ASN A N 1
ATOM 616 C CA . ASN A 1 82 ? -50.379 -4.459 57.986 1.00 43.38 82 ASN A CA 1
ATOM 617 C C . ASN A 1 82 ? -49.294 -3.626 58.681 1.00 43.38 82 ASN A C 1
ATOM 619 O O . ASN A 1 82 ? -49.209 -2.412 58.512 1.00 43.38 82 ASN A O 1
ATOM 623 N N . LEU A 1 83 ? -48.462 -4.271 59.499 1.00 37.47 83 LEU A N 1
ATOM 624 C CA . LEU A 1 83 ? -47.133 -3.757 59.755 1.00 37.47 83 LEU A CA 1
ATOM 625 C C . LEU A 1 83 ? -46.361 -3.975 58.460 1.00 37.47 83 LEU A C 1
ATOM 627 O O . LEU A 1 83 ? -45.975 -5.102 58.148 1.00 37.47 83 LEU A O 1
ATOM 631 N N . HIS A 1 84 ? -46.093 -2.890 57.736 1.00 47.00 84 HIS A N 1
ATOM 632 C CA . HIS A 1 84 ? -44.866 -2.793 56.961 1.00 47.00 84 HIS A CA 1
ATOM 633 C C . HIS A 1 84 ? -43.714 -3.073 57.933 1.00 47.00 84 HIS A C 1
ATOM 635 O O . HIS A 1 84 ? -43.191 -2.185 58.605 1.00 47.00 84 HIS A O 1
ATOM 641 N N . LYS A 1 85 ? -43.383 -4.356 58.092 1.00 43.97 85 LYS A N 1
ATOM 642 C CA . LYS A 1 85 ? -42.145 -4.803 58.707 1.00 43.97 85 LYS A CA 1
ATOM 643 C C . LYS A 1 85 ? -41.073 -4.244 57.793 1.00 43.97 85 LYS A C 1
ATOM 645 O O . LYS A 1 85 ? -40.848 -4.787 56.718 1.00 43.97 85 LYS A O 1
ATOM 650 N N . TYR A 1 86 ? -40.483 -3.125 58.201 1.00 53.84 86 TYR A N 1
ATOM 651 C CA . TYR A 1 86 ? -39.235 -2.633 57.645 1.00 53.84 86 TYR A CA 1
ATOM 652 C C . TYR A 1 86 ? -38.284 -3.827 57.597 1.00 53.84 86 TYR A C 1
ATOM 654 O O . TYR A 1 86 ? -37.868 -4.345 58.640 1.00 53.84 86 TYR A O 1
ATOM 662 N N . SER A 1 87 ? -38.056 -4.341 56.389 1.00 61.69 87 SER A N 1
ATOM 663 C CA . SER A 1 87 ? -37.091 -5.403 56.178 1.00 61.69 87 SER A CA 1
ATOM 664 C C . SER A 1 87 ? -35.742 -4.844 56.601 1.00 61.69 87 SER A C 1
ATOM 666 O O . SER A 1 87 ? -35.422 -3.684 56.329 1.00 61.69 87 SER A O 1
ATOM 668 N N . LYS A 1 88 ? -34.964 -5.628 57.348 1.00 71.25 88 LYS A N 1
ATOM 669 C CA . LYS A 1 88 ? -33.635 -5.172 57.757 1.00 71.25 88 LYS A CA 1
ATOM 670 C C . LYS A 1 88 ? -32.814 -4.923 56.484 1.00 71.25 88 LYS A C 1
ATOM 672 O O . LYS A 1 88 ? -32.847 -5.789 55.608 1.00 71.25 88 LYS A O 1
ATOM 677 N N . PRO A 1 89 ? -32.071 -3.803 56.382 1.00 75.31 89 PRO A N 1
ATOM 678 C CA . PRO A 1 89 ? -31.192 -3.556 55.246 1.00 75.31 89 PRO A CA 1
ATOM 679 C C . PRO A 1 89 ? -30.264 -4.757 55.074 1.00 75.31 89 PRO A C 1
ATOM 681 O O . PRO A 1 89 ? -29.498 -5.076 55.986 1.00 75.31 89 PRO A O 1
ATOM 684 N N . ASN A 1 90 ? -30.394 -5.455 53.948 1.00 79.31 90 ASN A N 1
ATOM 685 C CA . ASN A 1 90 ? -29.605 -6.636 53.630 1.00 79.31 90 ASN A CA 1
ATOM 686 C C . ASN A 1 90 ? -29.080 -6.508 52.202 1.00 79.31 90 ASN A C 1
ATOM 688 O O . ASN A 1 90 ? -29.820 -6.706 51.239 1.00 79.31 90 ASN A O 1
ATOM 692 N N . ARG A 1 91 ? -27.793 -6.182 52.072 1.00 76.88 91 ARG A N 1
ATOM 693 C CA . ARG A 1 91 ? -27.120 -6.063 50.771 1.00 76.88 91 ARG A CA 1
ATOM 694 C C . ARG A 1 91 ? -26.840 -7.406 50.092 1.00 76.88 91 ARG A C 1
ATOM 696 O O . ARG A 1 91 ? -26.577 -7.422 48.899 1.00 76.88 91 ARG A O 1
ATOM 703 N N . PHE A 1 92 ? -26.874 -8.509 50.842 1.00 79.25 92 PHE A N 1
ATOM 704 C CA . PHE A 1 92 ? -26.620 -9.861 50.330 1.00 79.25 92 PHE A CA 1
ATOM 705 C C . PHE A 1 92 ? -27.884 -10.525 49.769 1.00 79.25 92 PHE A C 1
ATOM 707 O O . PHE A 1 9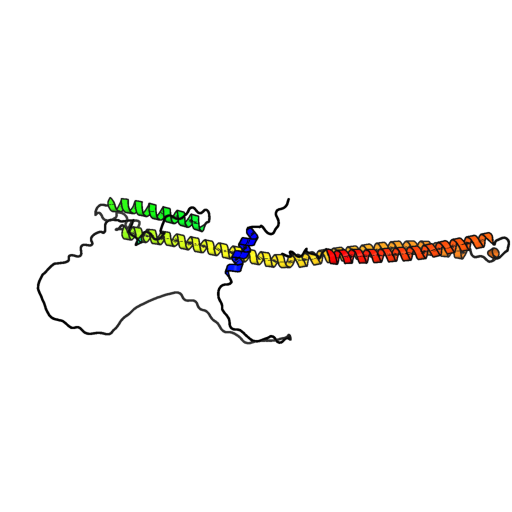2 ? -27.880 -11.718 49.478 1.00 79.25 92 PHE A O 1
ATOM 714 N N . ASP A 1 93 ? -28.984 -9.776 49.658 1.00 80.44 93 ASP A N 1
ATOM 715 C CA . ASP A 1 93 ? -30.170 -10.241 48.949 1.00 80.44 93 ASP A CA 1
ATOM 716 C C . ASP A 1 93 ? -29.795 -10.517 47.475 1.00 80.44 93 ASP A C 1
ATOM 718 O O . ASP A 1 93 ? -29.228 -9.629 46.825 1.00 80.44 93 ASP A O 1
ATOM 722 N N . PRO A 1 94 ? -30.103 -11.712 46.929 1.00 79.12 94 PRO A N 1
ATOM 723 C CA . PRO A 1 94 ? -29.787 -12.077 45.549 1.00 79.12 94 PRO A CA 1
ATOM 724 C C . PRO A 1 94 ? -30.240 -11.043 44.515 1.00 79.12 94 PRO A C 1
ATOM 726 O O . PRO A 1 94 ? -29.597 -10.887 43.478 1.00 79.12 94 PRO A O 1
ATOM 729 N N . LYS A 1 95 ? -31.313 -10.292 44.799 1.00 83.56 95 LYS A N 1
ATOM 730 C CA . LYS A 1 95 ? -31.821 -9.255 43.890 1.00 83.56 95 LYS A CA 1
ATOM 731 C C . LYS A 1 95 ? -30.847 -8.089 43.675 1.00 83.56 95 LYS A C 1
ATOM 733 O O . LYS A 1 95 ? -30.945 -7.398 42.666 1.00 83.56 95 LYS A O 1
ATOM 738 N N . TYR A 1 96 ? -29.901 -7.879 44.593 1.00 82.00 96 TYR A N 1
ATOM 739 C CA . TYR A 1 96 ? -28.894 -6.821 44.501 1.00 82.00 96 TYR A CA 1
ATOM 740 C C . TYR A 1 96 ? -27.560 -7.300 43.913 1.00 82.00 96 TYR A C 1
ATOM 742 O O . TYR A 1 96 ? -26.682 -6.487 43.625 1.00 82.00 96 TYR A O 1
ATOM 750 N N . GLN A 1 97 ? -27.409 -8.604 43.665 1.00 82.62 97 GLN A N 1
ATOM 751 C CA . GLN A 1 97 ? -26.183 -9.211 43.144 1.00 82.62 97 GLN A CA 1
ATOM 752 C C . GLN A 1 97 ? -26.199 -9.328 41.610 1.00 82.62 97 GLN A C 1
ATOM 754 O O . GLN A 1 97 ? -25.893 -10.364 41.026 1.00 82.62 97 GLN A O 1
ATOM 759 N N . ILE A 1 98 ? -26.559 -8.234 40.936 1.00 80.62 98 ILE A N 1
ATOM 760 C CA . ILE A 1 98 ? -26.822 -8.199 39.486 1.00 80.62 98 ILE A CA 1
ATOM 761 C C . ILE A 1 98 ? -25.555 -8.450 38.653 1.00 80.62 98 ILE A C 1
ATOM 763 O O . ILE A 1 98 ? -25.616 -9.004 37.559 1.00 80.62 98 ILE A O 1
ATOM 767 N N . PHE A 1 99 ? -24.393 -8.065 39.178 1.00 80.19 99 PHE A N 1
ATOM 768 C CA . PHE A 1 99 ? -23.105 -8.285 38.519 1.00 80.19 99 PHE A CA 1
ATOM 769 C C . PHE A 1 99 ? -22.472 -9.645 38.853 1.00 80.19 99 PHE A C 1
ATOM 771 O O . PHE A 1 99 ? -21.395 -9.938 38.346 1.00 80.19 99 PHE A O 1
ATOM 778 N N . GLY A 1 100 ? -23.137 -10.482 39.660 1.00 82.12 100 GLY A N 1
ATOM 779 C CA . GLY A 1 100 ? -22.667 -11.821 40.005 1.00 82.12 100 GLY A CA 1
ATOM 780 C C . GLY A 1 100 ? -21.432 -11.840 40.911 1.00 82.12 100 GLY A C 1
ATOM 781 O O . GLY A 1 100 ? -21.266 -11.001 41.805 1.00 82.12 100 GLY A O 1
ATOM 782 N N . GLU A 1 101 ? -20.591 -12.854 40.709 1.00 81.19 101 GLU A N 1
ATOM 783 C CA . GLU A 1 101 ? -19.325 -13.022 41.423 1.00 81.19 101 GLU A CA 1
ATOM 784 C C . GLU A 1 101 ? -18.299 -11.958 41.010 1.00 81.19 101 GLU A C 1
ATOM 786 O O . GLU A 1 101 ? -18.458 -11.272 39.998 1.00 81.19 101 GLU A O 1
ATOM 791 N N . LYS A 1 102 ? -17.257 -11.790 41.832 1.00 82.62 102 LYS A N 1
ATOM 792 C CA . LYS A 1 102 ? -16.163 -10.863 41.553 1.00 82.62 102 LYS A CA 1
ATOM 793 C C . LYS A 1 102 ? -15.612 -11.124 40.141 1.00 82.62 102 LYS A C 1
ATOM 795 O O . LYS A 1 102 ? -15.180 -12.244 39.874 1.00 82.62 102 LYS A O 1
ATOM 800 N N . PRO A 1 103 ? -15.611 -10.118 39.250 1.00 81.56 103 PRO A N 1
ATOM 801 C CA . PRO A 1 103 ? -15.107 -10.291 37.898 1.00 81.56 103 PRO A CA 1
ATOM 802 C C . PRO A 1 103 ? -13.602 -10.572 37.919 1.00 81.56 103 PRO A C 1
ATOM 804 O O . PRO A 1 103 ? -12.871 -10.013 38.741 1.00 81.56 103 PRO A O 1
ATOM 807 N N . GLU A 1 104 ? -13.159 -11.435 37.003 1.00 80.69 104 GLU A N 1
ATOM 808 C CA . GLU A 1 104 ? -11.743 -11.736 36.804 1.00 80.69 104 GLU A CA 1
ATOM 809 C C . GLU A 1 104 ? -10.949 -10.491 36.425 1.00 80.69 104 GLU A C 1
ATOM 811 O O . GLU A 1 104 ? -11.469 -9.525 35.848 1.00 80.69 104 GLU A O 1
ATOM 816 N N . ASP A 1 105 ? -9.653 -10.538 36.726 1.00 80.62 105 ASP A N 1
ATOM 817 C CA . ASP A 1 105 ? -8.777 -9.443 36.390 1.00 80.62 105 ASP A CA 1
ATOM 818 C C . ASP A 1 105 ? -8.518 -9.388 34.881 1.00 80.62 105 ASP A C 1
ATOM 820 O O . ASP A 1 105 ? -7.774 -10.187 34.326 1.00 80.62 105 ASP A O 1
ATOM 824 N N . SER A 1 106 ? -9.150 -8.422 34.211 1.00 83.56 106 SER A N 1
ATOM 825 C CA . SER A 1 106 ? -9.035 -8.212 32.769 1.00 83.56 106 SER A CA 1
ATOM 826 C C . SER A 1 106 ? -8.618 -6.776 32.455 1.00 83.56 106 SER A C 1
ATOM 828 O O . SER A 1 106 ? -9.117 -5.819 33.053 1.00 83.56 106 SER A O 1
ATOM 830 N N . GLU A 1 107 ? -7.697 -6.632 31.502 1.00 90.06 107 GLU A N 1
ATOM 831 C CA . GLU A 1 107 ? -7.184 -5.342 31.019 1.00 90.06 107 GLU A CA 1
ATOM 832 C C . GLU A 1 107 ? -7.992 -4.783 29.839 1.00 90.06 107 GLU A C 1
ATOM 834 O O . GLU A 1 107 ? -7.846 -3.623 29.459 1.00 90.06 107 GLU A O 1
ATOM 839 N N . HIS A 1 108 ? -8.870 -5.590 29.242 1.00 89.38 108 HIS A N 1
ATOM 840 C CA . HIS A 1 108 ? -9.678 -5.150 28.111 1.00 89.38 108 HIS A CA 1
ATOM 841 C C . HIS A 1 108 ? -10.816 -4.238 28.573 1.00 89.38 108 HIS A C 1
ATOM 843 O O . HIS A 1 108 ? -11.367 -4.420 29.658 1.00 89.38 108 HIS A O 1
ATOM 849 N N . PHE A 1 109 ? -11.231 -3.300 27.713 1.00 91.62 109 PHE A N 1
ATOM 850 C CA . PHE A 1 109 ? -12.260 -2.293 28.007 1.00 91.62 109 PHE A CA 1
ATOM 851 C C . PHE A 1 109 ? -13.492 -2.867 28.728 1.00 91.62 109 PHE A C 1
ATOM 853 O O . PHE A 1 109 ? -13.867 -2.396 29.799 1.00 91.62 109 PHE A O 1
ATOM 860 N N . LYS A 1 110 ? -14.084 -3.943 28.190 1.00 90.06 110 LYS A N 1
ATOM 861 C CA . LYS A 1 110 ? -15.262 -4.594 28.784 1.00 90.06 110 LYS A CA 1
ATOM 862 C C . LYS A 1 110 ? -14.982 -5.161 30.180 1.00 90.06 110 LYS A C 1
ATOM 864 O O . LYS A 1 110 ? -15.847 -5.087 31.049 1.00 90.06 110 LYS A O 1
ATOM 869 N N . GLY A 1 111 ? -13.793 -5.720 30.384 1.00 90.56 111 GLY A N 1
ATOM 870 C CA . GLY A 1 111 ? -13.338 -6.248 31.667 1.00 90.56 111 GLY A CA 1
ATOM 871 C C . GLY A 1 111 ? -13.138 -5.146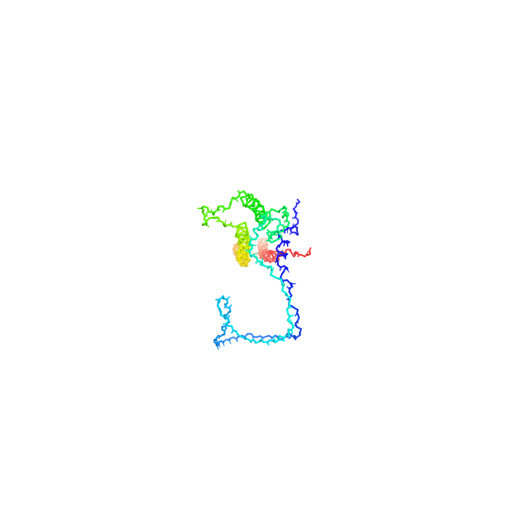 32.704 1.00 90.56 111 GLY A C 1
ATOM 872 O O . GLY A 1 111 ? -13.686 -5.230 33.800 1.00 90.56 111 GLY A O 1
ATOM 873 N N . LEU A 1 112 ? -12.458 -4.062 32.319 1.00 93.50 112 LEU A N 1
ATOM 874 C CA . LEU A 1 112 ? -12.248 -2.884 33.163 1.00 93.50 112 LEU A CA 1
ATOM 875 C C . LEU A 1 112 ? -13.571 -2.244 33.593 1.00 93.50 112 LEU A C 1
ATOM 877 O O . LEU A 1 112 ? -13.784 -2.016 34.782 1.00 93.50 112 LEU A O 1
ATOM 881 N N . ILE A 1 113 ? -14.488 -2.010 32.649 1.00 93.88 113 ILE A N 1
ATOM 882 C CA . ILE A 1 113 ? -15.805 -1.442 32.955 1.00 93.88 113 ILE A CA 1
ATOM 883 C C . ILE A 1 113 ? -16.589 -2.360 33.897 1.00 93.88 113 ILE A C 1
ATOM 885 O O . ILE A 1 113 ? -17.153 -1.885 34.881 1.00 93.88 113 ILE A O 1
ATOM 889 N N . ARG A 1 114 ? -16.602 -3.676 33.647 1.00 91.56 114 ARG A N 1
ATOM 890 C CA . ARG A 1 114 ? -17.290 -4.635 34.526 1.00 91.56 114 ARG A CA 1
ATOM 891 C C . ARG A 1 114 ? -16.692 -4.659 35.930 1.00 91.56 114 ARG A C 1
ATOM 893 O O . ARG A 1 114 ? -17.459 -4.685 36.887 1.00 91.56 114 ARG A O 1
ATOM 900 N N . ARG A 1 115 ? -15.364 -4.580 36.064 1.00 92.19 115 ARG A N 1
ATOM 901 C CA . ARG A 1 115 ? -14.684 -4.483 37.364 1.00 92.19 115 ARG A CA 1
ATOM 902 C C . ARG A 1 115 ? -15.097 -3.221 38.120 1.00 92.19 115 ARG A C 1
ATOM 904 O O . ARG A 1 115 ? -15.543 -3.328 39.257 1.00 92.19 115 ARG A O 1
ATOM 911 N N . ILE A 1 116 ? -15.018 -2.056 37.475 1.00 93.44 116 ILE A N 1
ATOM 912 C CA . ILE A 1 116 ? -15.375 -0.762 38.080 1.00 93.44 116 ILE A CA 1
ATOM 913 C C . ILE A 1 116 ? -16.842 -0.754 38.529 1.00 93.44 116 ILE A C 1
ATOM 915 O O . ILE A 1 116 ? -17.149 -0.324 39.639 1.00 93.44 116 ILE A O 1
ATOM 919 N N . LEU A 1 117 ? -17.756 -1.246 37.687 1.00 93.31 117 LEU A N 1
ATOM 920 C CA . LEU A 1 117 ? -19.182 -1.290 38.014 1.00 93.31 117 LEU A CA 1
ATOM 921 C C . LEU A 1 117 ? -19.487 -2.278 39.142 1.00 93.31 117 LEU A C 1
ATOM 923 O O . LEU A 1 117 ? -20.298 -1.962 40.012 1.00 93.31 117 LEU A O 1
ATOM 927 N N . TRP A 1 118 ? -18.831 -3.441 39.162 1.00 93.12 118 TRP A N 1
ATOM 928 C CA . TRP A 1 118 ? -18.969 -4.407 40.251 1.00 93.12 118 TRP A CA 1
ATOM 929 C C . TRP A 1 118 ? -18.473 -3.817 41.578 1.00 93.12 118 TRP A C 1
ATOM 931 O O . TRP A 1 118 ? -19.234 -3.757 42.542 1.00 93.12 118 TRP A O 1
ATOM 941 N N . GLU A 1 119 ? -17.246 -3.286 41.609 1.00 93.06 119 GLU A N 1
ATOM 942 C CA . GLU A 1 119 ? -16.636 -2.695 42.809 1.00 93.06 119 GLU A CA 1
ATOM 943 C C . GLU A 1 119 ? -17.431 -1.487 43.322 1.00 93.06 119 GLU A C 1
ATOM 945 O O . GLU A 1 119 ? -17.695 -1.369 44.524 1.00 93.06 119 GLU A O 1
ATOM 950 N N . GLY A 1 120 ? -17.878 -0.624 42.406 1.00 92.75 120 GLY A N 1
ATOM 951 C CA . GLY A 1 120 ? -18.728 0.519 42.716 1.00 92.75 120 GLY A CA 1
ATOM 952 C C . GLY A 1 120 ? -20.072 0.097 43.306 1.00 92.75 120 GLY A C 1
ATOM 953 O O . GLY A 1 120 ? -20.489 0.645 44.325 1.00 92.75 120 GLY A O 1
ATOM 954 N N . THR A 1 121 ? -20.727 -0.913 42.727 1.00 92.56 121 THR A N 1
ATOM 955 C CA . THR A 1 121 ? -22.011 -1.431 43.227 1.00 92.56 121 THR A CA 1
ATOM 956 C C . THR A 1 121 ? -21.864 -2.028 44.624 1.00 92.56 121 THR A C 1
ATOM 958 O O . THR A 1 121 ? -22.642 -1.695 45.518 1.00 92.56 121 THR A O 1
ATOM 961 N N . THR A 1 122 ? -20.845 -2.862 44.849 1.00 90.94 122 THR A N 1
ATOM 962 C CA . THR A 1 122 ? -20.583 -3.471 46.159 1.00 90.94 122 THR A CA 1
ATOM 963 C C . THR A 1 122 ? -20.289 -2.414 47.224 1.00 90.94 122 THR A C 1
ATOM 965 O O . THR A 1 122 ? -20.857 -2.469 48.317 1.00 90.94 122 THR A O 1
ATOM 968 N N . SER A 1 123 ? -19.450 -1.428 46.901 1.00 93.00 123 SER A N 1
ATOM 969 C CA . SER A 1 123 ? -19.065 -0.362 47.831 1.00 93.00 123 SER A CA 1
ATOM 970 C C . SER A 1 123 ? -20.239 0.563 48.162 1.00 93.00 123 SER A C 1
ATOM 972 O O . SER A 1 123 ? -20.488 0.859 49.330 1.00 93.00 123 SER A O 1
ATOM 974 N N . LEU A 1 124 ? -21.014 0.979 47.156 1.00 93.00 124 LEU A N 1
ATOM 975 C CA . LEU A 1 124 ? -22.158 1.875 47.345 1.00 93.00 124 LEU A CA 1
ATOM 976 C C . LEU A 1 124 ? -23.313 1.194 48.091 1.00 93.00 124 LEU A C 1
ATOM 978 O O . LEU A 1 124 ? -23.917 1.822 48.959 1.00 93.00 124 LEU A O 1
ATOM 982 N N . LEU A 1 125 ? -23.585 -0.093 47.837 1.00 91.25 125 LEU A N 1
ATOM 983 C CA . LEU A 1 125 ? -24.569 -0.854 48.616 1.00 91.25 125 LEU A CA 1
ATOM 984 C C . LEU A 1 125 ? -24.132 -1.042 50.074 1.00 91.25 125 LEU A C 1
ATOM 986 O O . LEU A 1 125 ? -24.975 -0.979 50.967 1.00 91.25 125 LEU A O 1
ATOM 990 N N . ALA A 1 126 ? -22.835 -1.241 50.334 1.00 91.19 126 ALA A N 1
ATOM 991 C CA . ALA A 1 126 ? -22.307 -1.326 51.695 1.00 91.19 126 ALA A CA 1
ATOM 992 C C . ALA A 1 126 ? -22.474 -0.002 52.462 1.00 91.19 126 ALA A C 1
ATOM 994 O O . ALA A 1 126 ? -22.927 -0.013 53.607 1.00 91.19 126 ALA A O 1
ATOM 995 N N . LEU A 1 127 ? -22.181 1.131 51.815 1.00 91.50 127 LEU A N 1
ATOM 996 C CA . LEU A 1 127 ? -22.385 2.466 52.387 1.00 91.50 127 LEU A CA 1
ATOM 997 C C . LEU A 1 127 ? -23.871 2.770 52.624 1.00 91.50 127 LEU A C 1
ATOM 999 O O . LEU A 1 127 ? -24.237 3.283 53.682 1.00 91.50 127 LEU A O 1
ATOM 1003 N N . ALA A 1 128 ? -24.739 2.419 51.670 1.00 89.25 128 ALA A N 1
ATOM 1004 C CA . ALA A 1 128 ? -26.182 2.569 51.825 1.00 89.25 128 ALA A CA 1
ATOM 1005 C C . ALA A 1 128 ? -26.696 1.727 53.004 1.00 89.25 128 ALA A C 1
ATOM 1007 O O . ALA A 1 128 ? -27.436 2.226 53.849 1.00 89.25 128 ALA A O 1
ATOM 1008 N N . GLU A 1 129 ? -26.270 0.469 53.115 1.00 89.00 129 GLU A N 1
ATOM 1009 C CA . GLU A 1 129 ? -26.650 -0.406 54.224 1.00 89.00 129 GLU A CA 1
ATOM 1010 C C . GLU A 1 129 ? -26.237 0.181 55.584 1.00 89.00 129 GLU A C 1
ATOM 1012 O O . GLU A 1 129 ? -27.037 0.181 56.522 1.00 89.00 129 GLU A O 1
ATOM 1017 N N . GLU A 1 130 ? -25.016 0.711 55.700 1.00 88.69 130 GLU A N 1
ATOM 1018 C CA . GLU A 1 130 ? -24.537 1.364 56.922 1.00 88.69 130 GLU A CA 1
ATOM 1019 C C . GLU A 1 130 ? -25.370 2.605 57.274 1.00 88.69 130 GLU A C 1
ATOM 1021 O O . GLU A 1 130 ? -25.763 2.781 58.431 1.00 88.69 130 GLU A O 1
ATOM 1026 N N . TYR A 1 131 ? -25.689 3.429 56.274 1.00 87.31 131 TYR A N 1
ATOM 1027 C CA . TYR A 1 131 ? -26.511 4.621 56.444 1.00 87.31 131 TYR A CA 1
ATOM 1028 C C . TYR A 1 131 ? -27.918 4.278 56.953 1.00 87.31 131 TYR A C 1
ATOM 1030 O O . TYR A 1 131 ? -28.337 4.781 57.994 1.00 87.31 131 TYR A O 1
ATOM 1038 N N . TYR A 1 132 ? -28.638 3.374 56.280 1.00 86.50 132 TYR A N 1
ATOM 1039 C CA . TYR A 1 132 ? -30.016 3.024 56.652 1.00 86.50 132 TYR A CA 1
ATOM 1040 C C . TYR A 1 132 ? -30.114 2.166 57.924 1.00 86.50 132 TYR A C 1
ATOM 1042 O O . TYR A 1 132 ? -31.187 2.102 58.517 1.00 86.50 132 TYR A O 1
ATOM 1050 N N . LYS A 1 133 ? -29.019 1.537 58.381 1.00 86.00 133 LYS A N 1
ATOM 1051 C CA . LYS A 1 133 ? -28.948 0.910 59.716 1.00 86.00 133 LYS A CA 1
ATOM 1052 C C . LYS A 1 133 ? -28.837 1.935 60.847 1.00 86.00 133 LYS A C 1
ATOM 1054 O O . LYS A 1 133 ? -29.361 1.685 61.927 1.00 86.00 133 LYS A O 1
ATOM 1059 N N . LYS A 1 134 ? -28.130 3.045 60.611 1.00 84.50 134 LYS A N 1
ATOM 1060 C CA . LYS A 1 134 ? -27.923 4.137 61.581 1.00 84.50 134 LYS A CA 1
ATOM 1061 C C . LYS A 1 134 ? -29.020 5.202 61.529 1.00 84.50 134 LYS A C 1
ATOM 1063 O O . LYS A 1 134 ? -29.139 5.996 62.454 1.00 84.50 134 LYS A O 1
ATOM 1068 N N . LYS A 1 135 ? -29.791 5.243 60.441 1.00 76.94 135 LYS A N 1
ATOM 1069 C CA . LYS A 1 135 ? -30.904 6.169 60.246 1.00 76.94 135 LYS A CA 1
ATOM 1070 C C . LYS A 1 135 ? -32.002 5.899 61.283 1.00 76.94 135 LYS A C 1
ATOM 1072 O O . LYS A 1 135 ? -32.622 4.836 61.278 1.00 76.94 135 LYS A O 1
ATOM 1077 N N . ASP A 1 136 ? -32.258 6.885 62.138 1.00 65.75 136 ASP A N 1
ATOM 1078 C CA . ASP A 1 136 ? -33.408 6.892 63.043 1.00 65.75 136 ASP A CA 1
ATOM 1079 C C . ASP A 1 136 ? -34.734 6.991 62.266 1.00 65.75 136 ASP A C 1
ATOM 1081 O O . ASP A 1 136 ? -34.766 7.268 61.070 1.00 65.75 136 ASP A O 1
ATOM 1085 N N . ARG A 1 137 ? -35.876 6.801 62.941 1.00 66.38 137 ARG A N 1
ATOM 1086 C CA . ARG A 1 137 ? -37.228 6.886 62.334 1.00 66.38 137 ARG A CA 1
ATOM 1087 C C . ARG A 1 137 ? -37.613 8.279 61.799 1.00 66.38 137 ARG A C 1
ATOM 1089 O O . ARG A 1 137 ? -38.780 8.510 61.487 1.00 66.38 137 ARG A O 1
ATOM 1096 N N . THR A 1 138 ? -36.676 9.214 61.725 1.00 67.12 138 THR A N 1
ATOM 1097 C CA . THR A 1 138 ? -36.912 10.557 61.210 1.00 67.12 138 THR A CA 1
ATOM 1098 C C . THR A 1 138 ? -37.053 10.537 59.682 1.00 67.12 138 THR A C 1
ATOM 1100 O O . THR A 1 138 ? -36.359 9.780 58.990 1.00 67.12 138 THR A O 1
ATOM 1103 N N . PRO A 1 139 ? -37.974 11.346 59.126 1.00 65.75 139 PRO A N 1
ATOM 1104 C CA . PRO A 1 139 ? -38.083 11.507 57.684 1.00 65.75 139 PRO A CA 1
ATOM 1105 C C . PRO A 1 139 ? -36.786 12.097 57.128 1.00 65.75 139 PRO A C 1
ATOM 1107 O O . PRO A 1 139 ? -36.083 12.853 57.803 1.00 65.75 139 PRO A O 1
ATOM 1110 N N . VAL A 1 140 ? -36.455 11.729 55.892 1.00 75.38 140 VAL A N 1
ATOM 1111 C CA . VAL A 1 140 ? -35.218 12.163 55.243 1.00 75.38 140 VAL A CA 1
ATOM 1112 C C . VAL A 1 140 ? -35.217 13.681 55.083 1.00 75.38 140 VAL A C 1
ATOM 1114 O O . VAL A 1 140 ? -36.131 14.251 54.498 1.00 75.38 140 VAL A O 1
ATOM 1117 N N . THR A 1 141 ? -34.160 14.341 55.559 1.00 72.56 141 THR A N 1
ATOM 1118 C CA . THR A 1 141 ? -34.025 15.808 55.513 1.00 72.56 141 THR A CA 1
ATOM 1119 C C . THR A 1 141 ? -33.961 16.363 54.081 1.00 72.56 141 THR A C 1
ATOM 1121 O O . THR A 1 141 ? -34.223 17.543 53.874 1.00 72.56 141 THR A O 1
ATOM 1124 N N . ARG A 1 142 ? -33.597 15.531 53.091 1.00 75.81 142 ARG A N 1
ATOM 1125 C CA . ARG A 1 142 ? -33.503 15.875 51.658 1.00 75.81 142 ARG A CA 1
ATOM 1126 C C . ARG A 1 142 ? -34.009 14.733 50.759 1.00 75.81 142 ARG A C 1
ATOM 1128 O O . ARG A 1 142 ? -33.198 13.960 50.245 1.00 75.81 142 ARG A O 1
ATOM 1135 N N . PRO A 1 143 ? -35.331 14.607 50.566 1.00 71.19 143 PRO A N 1
ATOM 1136 C CA . PRO A 1 143 ? -35.934 13.501 49.813 1.00 71.19 143 PRO A CA 1
ATOM 1137 C C . PRO A 1 143 ? -35.597 13.521 48.312 1.00 71.19 143 PRO A C 1
ATOM 1139 O O . PRO A 1 143 ? -35.720 12.514 47.622 1.00 71.19 143 PRO A O 1
ATOM 1142 N N . GLU A 1 144 ? -35.139 14.662 47.798 1.00 73.31 144 GLU A N 1
ATOM 1143 C CA . GLU A 1 144 ? -34.729 14.833 46.400 1.00 73.31 144 GLU A CA 1
ATOM 1144 C C . GLU A 1 144 ? -33.398 14.139 46.051 1.00 73.31 144 GLU A C 1
ATOM 1146 O O . GLU A 1 144 ? -33.181 13.780 44.897 1.00 73.31 144 GLU A O 1
ATOM 1151 N N . TYR A 1 145 ? -32.535 13.891 47.044 1.00 75.00 145 TYR A N 1
ATOM 1152 C CA . TYR A 1 145 ? -31.232 13.235 46.855 1.00 75.00 145 TYR A CA 1
ATOM 1153 C C . TYR A 1 145 ? -31.138 11.864 47.522 1.00 75.00 145 TYR A C 1
ATOM 1155 O O . TYR A 1 145 ? -30.219 11.100 47.232 1.00 75.00 145 TYR A O 1
ATOM 1163 N N . LEU A 1 146 ? -32.047 11.556 48.445 1.00 81.38 146 LEU A N 1
ATOM 1164 C CA . LEU A 1 146 ? -31.948 10.381 49.292 1.00 81.38 146 LEU A CA 1
ATOM 1165 C C . LEU A 1 146 ? -33.327 9.759 49.495 1.00 81.38 146 LEU A C 1
ATOM 1167 O O . LEU A 1 146 ? -34.299 10.449 49.794 1.00 81.38 146 LEU A O 1
ATOM 1171 N N . LYS A 1 147 ? -33.401 8.439 49.330 1.00 85.12 147 LYS A N 1
ATOM 1172 C CA . LYS A 1 147 ? -34.655 7.690 49.432 1.00 85.12 147 LYS A CA 1
ATOM 1173 C C . LYS A 1 147 ? -35.040 7.414 50.882 1.00 85.12 147 LYS A C 1
ATOM 1175 O O . LYS A 1 147 ? -34.231 7.478 51.807 1.00 85.12 147 LYS A O 1
ATOM 1180 N N . ASP A 1 148 ? -36.305 7.070 51.092 1.00 81.50 148 ASP A N 1
ATOM 1181 C CA . ASP A 1 148 ? -36.809 6.796 52.436 1.00 81.50 148 ASP A CA 1
ATOM 1182 C C . ASP A 1 148 ? -36.374 5.427 52.958 1.00 81.50 148 ASP A C 1
ATOM 1184 O O . ASP A 1 148 ? -36.184 5.257 54.168 1.00 81.50 148 ASP A O 1
ATOM 1188 N N . THR A 1 149 ? -36.164 4.472 52.051 1.00 85.25 149 THR A N 1
ATOM 1189 C CA . THR A 1 149 ? -35.815 3.084 52.369 1.00 85.25 149 THR A CA 1
ATOM 1190 C C . THR A 1 149 ? -34.531 2.648 51.675 1.00 85.25 149 THR A C 1
ATOM 1192 O O . THR A 1 149 ? -34.166 3.155 50.611 1.00 85.25 149 THR A O 1
ATOM 1195 N N . PHE A 1 150 ? -33.863 1.661 52.276 1.00 87.81 150 PHE A N 1
ATOM 1196 C CA . PHE A 1 150 ? -32.705 1.012 51.670 1.00 87.81 150 PHE A CA 1
ATOM 1197 C C . PHE A 1 150 ? -33.059 0.385 50.319 1.00 87.81 150 PHE A C 1
ATOM 1199 O O . PHE A 1 150 ? -32.287 0.535 49.380 1.00 87.81 150 PHE A O 1
ATOM 1206 N N . GLU A 1 151 ? -34.228 -0.258 50.198 1.00 89.25 151 GLU A N 1
ATOM 1207 C CA . GLU A 1 151 ? -34.634 -0.914 48.951 1.00 89.25 151 GLU A CA 1
ATOM 1208 C C . GLU A 1 151 ? -34.751 0.070 47.786 1.00 89.25 151 GLU A C 1
ATOM 1210 O O . GLU A 1 151 ? -34.145 -0.149 46.744 1.00 89.25 151 GLU A O 1
ATOM 1215 N N . GLN A 1 152 ? -35.416 1.210 47.985 1.00 88.25 152 GLN A N 1
ATOM 1216 C CA . GLN A 1 152 ? -35.536 2.235 46.941 1.00 88.25 152 GLN A CA 1
ATOM 1217 C C . GLN A 1 152 ? -34.177 2.807 46.515 1.00 88.25 152 GLN A C 1
ATOM 1219 O O . GLN A 1 152 ? -33.969 3.115 45.342 1.00 88.25 152 GLN A O 1
ATOM 1224 N N . CYS A 1 153 ? -33.256 2.978 47.468 1.00 89.38 153 CYS A N 1
ATOM 1225 C CA . CYS A 1 153 ? -31.905 3.452 47.182 1.00 89.38 153 CYS A CA 1
ATOM 1226 C C . CYS A 1 153 ? -31.095 2.404 46.408 1.00 89.38 153 CYS A C 1
ATOM 1228 O O . CYS A 1 153 ? -30.415 2.748 45.442 1.00 89.38 153 CYS A O 1
ATOM 1230 N N . ALA A 1 154 ? -31.197 1.135 46.806 1.00 90.75 154 ALA A N 1
ATOM 1231 C CA . ALA A 1 154 ? -30.543 0.025 46.132 1.00 90.75 154 ALA A CA 1
ATOM 1232 C C . ALA A 1 154 ? -31.063 -0.138 44.696 1.00 90.75 154 ALA A C 1
ATOM 1234 O O . ALA A 1 154 ? -30.255 -0.237 43.776 1.00 90.75 154 ALA A O 1
ATOM 1235 N N . ASP A 1 155 ? -32.379 -0.079 44.483 1.00 91.00 155 ASP A N 1
ATOM 1236 C CA . ASP A 1 155 ? -32.990 -0.199 43.155 1.00 91.00 155 ASP A CA 1
ATOM 1237 C C . ASP A 1 155 ? -32.529 0.921 42.206 1.00 91.00 155 ASP A C 1
ATOM 1239 O O . ASP A 1 155 ? -32.145 0.657 41.065 1.00 91.00 155 ASP A O 1
ATOM 1243 N N . GLU A 1 156 ? -32.505 2.174 42.671 1.00 91.31 156 GLU A N 1
ATOM 1244 C CA . GLU A 1 156 ? -32.054 3.311 41.857 1.00 91.31 156 GLU A CA 1
ATOM 1245 C C . GLU A 1 156 ? -30.555 3.233 41.538 1.00 91.31 156 GLU A C 1
ATOM 1247 O O . GLU A 1 156 ? -30.144 3.469 40.396 1.00 91.31 156 GLU A O 1
ATOM 1252 N N . LEU A 1 157 ? -29.738 2.851 42.525 1.00 91.38 157 LEU A N 1
ATOM 1253 C CA . LEU A 1 157 ? -28.306 2.630 42.348 1.00 91.38 157 LEU A CA 1
ATOM 1254 C C . LEU A 1 157 ? -28.049 1.554 41.289 1.00 91.38 157 LEU A C 1
ATOM 1256 O O . LEU A 1 157 ? -27.268 1.761 40.360 1.00 91.38 157 LEU A O 1
ATOM 1260 N N . LEU A 1 158 ? -28.727 0.417 41.407 1.00 92.44 158 LEU A N 1
ATOM 1261 C CA . LEU A 1 158 ? -28.561 -0.719 40.511 1.00 92.44 158 LEU A CA 1
ATOM 1262 C C . LEU A 1 158 ? -29.033 -0.403 39.097 1.00 92.44 158 LEU A C 1
ATOM 1264 O O . LEU A 1 158 ? -28.325 -0.701 38.134 1.00 92.44 158 LEU A O 1
ATOM 1268 N N . HIS A 1 159 ? -30.168 0.282 38.967 1.00 93.06 159 HIS A N 1
ATOM 1269 C CA . HIS A 1 159 ? -30.638 0.791 37.686 1.00 93.06 159 HIS A CA 1
ATOM 1270 C C . HIS A 1 159 ? -29.596 1.717 37.034 1.00 93.06 159 HIS A C 1
ATOM 1272 O O . HIS A 1 159 ? -29.314 1.611 35.837 1.00 93.06 159 HIS A O 1
ATOM 1278 N N . LYS A 1 160 ? -28.957 2.601 37.814 1.00 94.12 160 LYS A N 1
ATOM 1279 C CA . LYS A 1 160 ? -27.902 3.484 37.300 1.00 94.12 160 LYS A CA 1
ATOM 1280 C C . LYS A 1 160 ? -26.661 2.705 36.853 1.00 94.12 160 LYS A C 1
ATOM 1282 O O . LYS A 1 160 ? -26.134 2.986 35.778 1.00 94.12 160 LYS A O 1
ATOM 1287 N N . MET A 1 161 ? -26.229 1.709 37.626 1.00 93.94 161 MET A N 1
ATOM 1288 C CA . MET A 1 161 ? -25.072 0.869 37.291 1.00 93.94 161 MET A CA 1
ATOM 1289 C C . MET A 1 161 ? -25.310 0.037 36.026 1.00 93.94 161 MET A C 1
ATOM 1291 O O . MET A 1 161 ? -24.435 -0.039 35.163 1.00 93.94 161 MET A O 1
ATOM 1295 N N . GLN A 1 162 ? -26.513 -0.518 35.857 1.00 93.38 162 GLN A N 1
ATOM 1296 C CA . GLN A 1 162 ? -26.908 -1.188 34.615 1.00 93.38 162 GLN A CA 1
ATOM 1297 C C . GLN A 1 162 ? -26.922 -0.227 33.422 1.00 93.38 162 GLN A C 1
ATOM 1299 O O . GLN A 1 162 ? -26.455 -0.580 32.340 1.00 93.38 162 GLN A O 1
ATOM 1304 N N . SER A 1 163 ? -27.409 1.003 33.610 1.00 96.44 163 SER A N 1
ATOM 1305 C CA . SER A 1 163 ? -27.393 2.019 32.553 1.00 96.44 163 SER A CA 1
ATOM 1306 C C . SER A 1 163 ? -25.971 2.322 32.075 1.00 96.44 163 SER A C 1
ATOM 1308 O O . SER A 1 163 ? -25.751 2.425 30.869 1.00 96.44 163 SER A O 1
ATOM 1310 N N . TYR A 1 164 ? -24.995 2.415 32.983 1.00 96.12 164 TYR A N 1
ATOM 1311 C CA . TYR A 1 164 ? -23.592 2.593 32.601 1.00 96.12 164 TYR A CA 1
ATOM 1312 C C . TYR A 1 164 ? -23.018 1.384 31.860 1.00 96.12 164 TYR A C 1
ATOM 1314 O O . TYR A 1 164 ? -22.289 1.572 30.888 1.00 96.12 164 TYR A O 1
ATOM 1322 N N . LEU A 1 165 ? -23.382 0.158 32.253 1.00 94.19 165 LEU A N 1
ATOM 1323 C CA . LEU A 1 165 ? -22.975 -1.041 31.517 1.00 94.19 165 LEU A CA 1
ATOM 1324 C C . LEU A 1 165 ? -23.491 -1.005 30.071 1.00 94.19 165 LEU A C 1
ATOM 1326 O O . LEU A 1 165 ? -22.712 -1.190 29.141 1.00 94.19 165 LEU A O 1
ATOM 1330 N N . ILE A 1 166 ? -24.779 -0.704 29.883 1.00 95.50 166 ILE A N 1
ATOM 1331 C CA . ILE A 1 166 ? -25.403 -0.600 28.555 1.00 95.50 166 ILE A CA 1
ATOM 1332 C C . ILE A 1 166 ? -24.727 0.497 27.723 1.00 95.50 166 ILE A C 1
ATOM 1334 O O . ILE A 1 166 ? -24.450 0.300 26.542 1.00 95.50 166 ILE A O 1
ATOM 1338 N N . GLN A 1 167 ? -24.439 1.654 28.325 1.00 96.44 167 GLN A N 1
ATOM 1339 C CA . GLN A 1 167 ? -23.743 2.748 27.642 1.00 96.44 167 GLN A CA 1
ATOM 1340 C C . GLN A 1 167 ? -22.345 2.333 27.176 1.00 96.44 167 GLN A C 1
ATOM 1342 O O . GLN A 1 167 ? -21.979 2.617 26.038 1.00 96.44 167 GLN A O 1
ATOM 1347 N N . ALA A 1 168 ? -21.586 1.631 28.017 1.00 96.06 168 ALA A N 1
ATOM 1348 C CA . ALA A 1 168 ? -20.264 1.140 27.654 1.00 96.06 168 ALA A CA 1
ATOM 1349 C C . ALA A 1 168 ? -20.321 0.084 26.538 1.00 96.06 168 ALA A C 1
ATOM 1351 O O . ALA A 1 168 ? -19.516 0.132 25.610 1.00 96.06 168 ALA A O 1
ATOM 1352 N N . GLU A 1 169 ? -21.284 -0.840 26.587 1.00 94.44 169 GLU A N 1
ATOM 1353 C CA . GLU A 1 169 ? -21.474 -1.845 25.533 1.00 94.44 169 GLU A CA 1
ATOM 1354 C C . GLU A 1 169 ? -21.879 -1.200 24.199 1.00 94.44 169 GLU A C 1
ATOM 1356 O O . GLU A 1 169 ? -21.339 -1.553 23.149 1.00 94.44 169 GLU A O 1
ATOM 1361 N N . ASN A 1 170 ? -22.758 -0.196 24.233 1.00 96.81 170 ASN A N 1
ATOM 1362 C CA . ASN A 1 170 ? -23.121 0.581 23.049 1.00 96.81 170 ASN A CA 1
ATOM 1363 C C . ASN A 1 170 ? -21.923 1.347 22.484 1.00 96.81 170 ASN A C 1
ATOM 1365 O O . ASN A 1 170 ? -21.691 1.295 21.281 1.00 96.81 170 ASN A O 1
ATOM 1369 N N . TYR A 1 171 ? -21.139 2.008 23.338 1.00 96.31 171 TYR A N 1
ATOM 1370 C CA . TYR A 1 171 ? -19.926 2.710 22.924 1.00 96.31 171 TYR A CA 1
ATOM 1371 C C . TYR A 1 171 ? -18.932 1.765 22.238 1.00 96.31 171 TYR A C 1
ATOM 1373 O O . TYR A 1 171 ? -18.475 2.049 21.134 1.00 96.31 171 TYR A O 1
ATOM 1381 N N . GLN A 1 172 ? -18.662 0.602 22.841 1.00 95.31 172 GLN A N 1
ATOM 1382 C CA . GLN A 1 172 ? -17.781 -0.404 22.249 1.00 95.31 172 GLN A CA 1
ATOM 1383 C C . GLN A 1 172 ? -18.281 -0.851 20.867 1.00 95.31 172 GLN A C 1
ATOM 1385 O O . GLN A 1 172 ? -17.491 -0.956 19.929 1.00 95.31 172 GLN A O 1
ATOM 1390 N N . ASN A 1 173 ? -19.585 -1.102 20.729 1.00 95.56 173 ASN A N 1
ATOM 1391 C CA . ASN A 1 173 ? -20.179 -1.485 19.450 1.00 95.56 173 ASN A CA 1
ATOM 1392 C C . ASN A 1 173 ? -20.047 -0.377 18.399 1.00 95.56 173 ASN A C 1
ATOM 1394 O O . ASN A 1 173 ? -19.714 -0.680 17.254 1.00 95.56 173 ASN A O 1
ATOM 1398 N N . THR A 1 174 ? -20.255 0.885 18.777 1.00 97.19 174 THR A N 1
ATOM 1399 C CA . THR A 1 174 ? -20.054 2.034 17.884 1.00 97.19 174 THR A CA 1
ATOM 1400 C C . THR A 1 174 ? -18.608 2.107 17.403 1.00 97.19 174 THR A C 1
ATOM 1402 O O . THR A 1 174 ? -18.381 2.130 16.198 1.00 97.19 174 THR A O 1
ATOM 1405 N N . CYS A 1 175 ? -17.625 2.023 18.304 1.00 96.31 175 CYS A N 1
ATOM 1406 C CA . CYS A 1 175 ? -16.211 2.034 17.919 1.00 96.31 175 CYS A CA 1
ATOM 1407 C C . CYS A 1 175 ? -15.849 0.878 16.975 1.00 96.31 175 CYS A C 1
ATOM 1409 O O . CYS A 1 175 ? -15.082 1.058 16.031 1.00 96.31 175 CYS A O 1
ATOM 1411 N N . LEU A 1 176 ? -16.410 -0.316 17.196 1.00 96.44 176 LEU A N 1
ATOM 1412 C CA . LEU A 1 176 ? -16.195 -1.457 16.303 1.00 96.44 176 LEU A CA 1
ATOM 1413 C C . LEU A 1 176 ? -16.808 -1.237 14.914 1.00 96.44 176 LEU A C 1
ATOM 1415 O O . LEU A 1 176 ? -16.221 -1.665 13.921 1.00 96.44 176 LEU A O 1
ATOM 1419 N N . GLN A 1 177 ? -17.972 -0.590 14.828 1.00 97.50 177 GLN A N 1
ATOM 1420 C CA . GLN A 1 177 ? -18.593 -0.241 13.547 1.00 97.50 177 GLN A CA 1
ATOM 1421 C C . GLN A 1 177 ? -17.777 0.819 12.800 1.00 97.50 177 GLN A C 1
ATOM 1423 O O . GLN A 1 177 ? -17.463 0.614 11.631 1.00 97.50 177 GLN A O 1
ATOM 1428 N N . GLU A 1 178 ? -17.358 1.885 13.483 1.00 97.88 178 GLU A N 1
ATOM 1429 C CA . GLU A 1 178 ? -16.503 2.935 12.910 1.00 97.88 178 GLU A CA 1
ATOM 1430 C C . GLU A 1 178 ? -15.176 2.360 12.402 1.00 97.88 178 GLU A C 1
ATOM 1432 O O . GLU A 1 178 ? -14.748 2.642 11.284 1.00 97.88 178 GLU A O 1
ATOM 1437 N N . PHE A 1 179 ? -14.541 1.482 13.184 1.00 97.44 179 PHE A N 1
ATOM 1438 C CA . PHE A 1 179 ? -13.310 0.817 12.763 1.00 97.44 179 PHE A CA 1
ATOM 1439 C C . PHE A 1 179 ? -13.519 -0.038 11.506 1.00 97.44 179 PHE A C 1
ATOM 1441 O O . PHE A 1 179 ? -12.704 -0.002 10.584 1.00 97.44 179 PHE A O 1
ATOM 1448 N N . ARG A 1 180 ? -14.629 -0.783 11.431 1.00 97.38 180 ARG A N 1
ATOM 1449 C CA . ARG A 1 180 ? -14.980 -1.585 10.247 1.00 97.38 180 ARG A CA 1
ATOM 1450 C C . ARG A 1 180 ? -15.229 -0.722 9.017 1.00 97.38 180 ARG A C 1
ATOM 1452 O O . ARG A 1 180 ? -14.836 -1.114 7.922 1.00 97.38 180 ARG A O 1
ATOM 1459 N N . GLU A 1 181 ? -15.877 0.422 9.185 1.00 97.81 181 GLU A N 1
ATOM 1460 C CA . GLU A 1 181 ? -16.097 1.380 8.104 1.00 97.81 181 GLU A CA 1
ATOM 1461 C C . GLU A 1 181 ? -14.766 1.926 7.583 1.00 97.81 181 GLU A C 1
ATOM 1463 O O . GLU A 1 181 ? -14.505 1.855 6.383 1.00 97.81 181 GLU A O 1
ATOM 1468 N N . LYS A 1 182 ? -13.864 2.331 8.484 1.00 97.62 182 LYS A N 1
ATOM 1469 C CA . LYS A 1 182 ? -12.519 2.786 8.107 1.00 97.62 182 LYS A CA 1
ATOM 1470 C C . LYS A 1 182 ? -11.700 1.703 7.416 1.00 97.62 182 LYS A C 1
ATOM 1472 O O . LYS A 1 182 ? -11.000 1.987 6.448 1.00 97.62 182 LYS A O 1
ATOM 1477 N N . LEU A 1 183 ? -11.812 0.453 7.860 1.00 97.81 183 LEU A N 1
ATOM 1478 C CA . LEU A 1 183 ? -11.138 -0.670 7.213 1.00 97.81 183 LEU A CA 1
ATOM 1479 C C . LEU A 1 183 ? -11.704 -0.945 5.811 1.00 97.81 183 LEU A C 1
ATOM 1481 O O . LEU A 1 183 ? -10.942 -1.247 4.895 1.00 97.81 183 LEU A O 1
ATOM 1485 N N . ARG A 1 184 ? -13.019 -0.793 5.616 1.00 97.25 184 ARG A N 1
ATOM 1486 C CA . ARG A 1 184 ? -13.653 -0.903 4.295 1.00 97.25 184 ARG A CA 1
ATOM 1487 C C . ARG A 1 184 ? -13.160 0.189 3.346 1.00 97.25 184 ARG A C 1
ATOM 1489 O O . ARG A 1 184 ? -12.731 -0.142 2.246 1.00 97.25 184 ARG A O 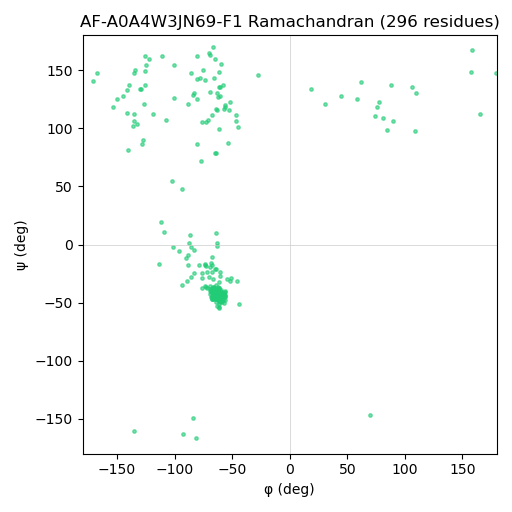1
ATOM 1496 N N . GLU A 1 185 ? -13.163 1.448 3.790 1.00 96.75 185 GLU A N 1
ATOM 1497 C CA . GLU A 1 185 ? -12.623 2.583 3.023 1.00 96.75 185 GLU A CA 1
ATOM 1498 C C . GLU A 1 185 ? -11.155 2.344 2.642 1.00 96.75 185 GLU A C 1
ATOM 1500 O O . GLU A 1 185 ? -10.749 2.572 1.503 1.00 96.75 185 GLU A O 1
ATOM 1505 N N . PHE A 1 186 ? -10.351 1.840 3.582 1.00 96.44 186 PHE A N 1
ATOM 1506 C CA . PHE A 1 186 ? -8.948 1.528 3.332 1.00 96.44 186 PHE A CA 1
ATOM 1507 C C . PHE A 1 186 ? -8.773 0.457 2.251 1.00 96.44 186 PHE A C 1
ATOM 1509 O O . PHE A 1 186 ? -7.977 0.646 1.333 1.00 96.44 186 PHE A O 1
ATOM 1516 N N . VAL A 1 187 ? -9.521 -0.648 2.328 1.00 96.12 187 VAL A N 1
ATOM 1517 C CA . VAL A 1 187 ? -9.464 -1.725 1.325 1.00 96.12 187 VAL A CA 1
ATOM 1518 C C . VAL A 1 187 ? -9.913 -1.224 -0.049 1.00 96.12 187 VAL A C 1
ATOM 1520 O O . VAL A 1 187 ? -9.288 -1.553 -1.059 1.00 96.12 187 VAL A O 1
ATOM 1523 N N . GLU A 1 188 ? -10.954 -0.394 -0.099 1.00 95.81 188 GLU A N 1
ATOM 1524 C CA . GLU A 1 188 ? -11.423 0.220 -1.340 1.00 95.81 188 GLU A CA 1
ATOM 1525 C C . GLU A 1 188 ? -10.346 1.118 -1.958 1.00 95.81 188 GLU A C 1
ATOM 1527 O O . GLU A 1 188 ? -10.013 0.959 -3.132 1.00 95.81 188 GLU A O 1
ATOM 1532 N N . MET A 1 189 ? -9.707 1.988 -1.175 1.00 95.19 189 MET A N 1
ATOM 1533 C CA . MET A 1 189 ? -8.582 2.797 -1.654 1.00 95.19 189 MET A CA 1
ATOM 1534 C C . MET A 1 189 ? -7.399 1.931 -2.104 1.00 95.19 189 MET A C 1
ATOM 1536 O O . MET A 1 189 ? -6.823 2.173 -3.166 1.00 95.19 189 MET A O 1
ATOM 1540 N N . LEU A 1 190 ? -7.065 0.883 -1.348 1.00 95.00 190 LEU A N 1
ATOM 1541 C CA . LEU A 1 190 ? -5.966 -0.025 -1.668 1.00 95.00 190 LEU A CA 1
ATOM 1542 C C . LEU A 1 190 ? -6.181 -0.742 -3.007 1.00 95.00 190 LEU A C 1
ATOM 1544 O O . LEU A 1 190 ? -5.215 -0.967 -3.730 1.00 95.00 190 LEU A O 1
ATOM 1548 N N . SER A 1 191 ? -7.431 -1.030 -3.384 1.00 93.06 191 SER A N 1
ATOM 1549 C CA . SER A 1 191 ? -7.768 -1.648 -4.676 1.00 93.06 191 SER A CA 1
ATOM 1550 C C . SER A 1 191 ? -7.340 -0.809 -5.893 1.00 93.06 191 SER A C 1
ATOM 1552 O O . SER A 1 191 ? -7.074 -1.359 -6.963 1.00 93.06 191 SER A O 1
ATOM 1554 N N . HIS A 1 192 ? -7.185 0.509 -5.724 1.00 93.00 192 HIS A N 1
ATOM 1555 C CA . HIS A 1 192 ? -6.750 1.423 -6.782 1.00 93.00 192 HIS A CA 1
ATOM 1556 C C . HIS A 1 192 ? -5.222 1.462 -6.937 1.00 93.00 192 HIS A C 1
ATOM 1558 O O . HIS A 1 192 ? -4.711 1.773 -8.016 1.00 93.00 192 HIS A O 1
ATOM 1564 N N . VAL A 1 193 ? -4.471 1.124 -5.882 1.00 93.94 193 VAL A N 1
ATOM 1565 C CA . VAL A 1 193 ? -3.001 1.204 -5.868 1.00 93.94 193 VAL A CA 1
ATOM 1566 C C . VAL A 1 193 ? -2.355 0.298 -6.925 1.00 93.94 193 VAL A C 1
ATOM 1568 O O . VAL A 1 193 ? -1.496 0.797 -7.656 1.00 93.94 193 VAL A O 1
ATOM 1571 N N . PRO A 1 194 ? -2.761 -0.980 -7.101 1.00 91.88 194 PRO A N 1
ATOM 1572 C CA . PRO A 1 194 ? -2.217 -1.823 -8.161 1.00 91.88 194 PRO A CA 1
ATOM 1573 C C . PRO A 1 194 ? -2.388 -1.216 -9.554 1.00 91.88 194 PRO A C 1
ATOM 1575 O O . PRO A 1 194 ? -1.458 -1.260 -10.353 1.00 91.88 194 PRO A O 1
ATOM 1578 N N . GLN A 1 195 ? -3.545 -0.612 -9.845 1.00 90.19 195 GLN A N 1
ATOM 1579 C CA . GLN A 1 195 ? -3.802 -0.011 -11.157 1.00 90.19 195 GLN A CA 1
ATOM 1580 C C . GLN A 1 195 ? -2.876 1.180 -11.423 1.00 90.19 195 GLN A C 1
ATOM 1582 O O . GLN A 1 195 ? -2.331 1.302 -12.521 1.00 90.19 195 GLN A O 1
ATOM 1587 N N . LEU A 1 196 ? -2.663 2.032 -10.416 1.00 93.06 196 LEU A N 1
ATOM 1588 C CA . LEU A 1 196 ? -1.733 3.159 -10.506 1.00 93.06 196 LEU A CA 1
ATOM 1589 C C . LEU A 1 196 ? -0.293 2.677 -10.704 1.00 93.06 196 LEU A C 1
ATOM 1591 O O . LEU A 1 196 ? 0.381 3.134 -11.624 1.00 93.06 196 LEU A O 1
ATOM 1595 N N . LEU A 1 197 ? 0.142 1.692 -9.916 1.00 92.31 197 LEU A N 1
ATOM 1596 C CA . LEU A 1 197 ? 1.484 1.125 -10.024 1.00 92.31 197 LEU A CA 1
ATOM 1597 C C . LEU A 1 197 ? 1.722 0.490 -11.400 1.00 92.31 197 LEU A C 1
ATOM 1599 O O . LEU A 1 197 ? 2.745 0.753 -12.026 1.00 92.31 197 LEU A O 1
ATOM 1603 N N . ILE A 1 198 ? 0.771 -0.307 -11.899 1.00 89.69 198 ILE A N 1
ATOM 1604 C CA . ILE A 1 198 ? 0.855 -0.924 -13.230 1.00 89.69 198 ILE A CA 1
ATOM 1605 C C . ILE A 1 198 ? 0.955 0.155 -14.308 1.00 89.69 198 ILE A C 1
ATOM 1607 O O . ILE A 1 198 ? 1.787 0.043 -15.207 1.00 89.69 198 ILE A O 1
ATOM 1611 N N . LYS A 1 199 ? 0.141 1.213 -14.218 1.00 91.12 199 LYS A N 1
ATOM 1612 C CA . LYS A 1 199 ? 0.160 2.322 -15.177 1.00 91.12 199 LYS A CA 1
ATOM 1613 C C . LYS A 1 199 ? 1.506 3.048 -15.184 1.00 91.12 199 LYS A C 1
ATOM 1615 O O . LYS A 1 199 ? 2.034 3.324 -16.262 1.00 91.12 199 LYS A O 1
ATOM 1620 N N . ASP A 1 200 ? 2.065 3.330 -14.013 1.00 91.62 200 ASP A N 1
ATOM 1621 C CA . ASP A 1 200 ? 3.344 4.030 -13.887 1.00 91.62 200 ASP A CA 1
ATOM 1622 C C . ASP A 1 200 ? 4.512 3.168 -14.377 1.00 91.62 200 ASP A C 1
ATOM 1624 O O . ASP A 1 200 ? 5.329 3.634 -15.174 1.00 91.62 200 ASP A O 1
ATOM 1628 N N . VAL A 1 201 ? 4.548 1.888 -13.992 1.00 89.00 201 VAL A N 1
ATOM 1629 C CA . VAL A 1 201 ? 5.543 0.915 -14.473 1.00 89.00 201 VAL A CA 1
ATOM 1630 C C . VAL A 1 201 ? 5.454 0.761 -15.991 1.00 89.00 201 VAL A C 1
ATOM 1632 O O . VAL A 1 201 ? 6.470 0.810 -16.687 1.00 89.00 201 VAL A O 1
ATOM 1635 N N . PHE A 1 202 ? 4.242 0.633 -16.533 1.00 87.94 202 PHE A N 1
ATOM 1636 C CA . PHE A 1 202 ? 4.022 0.540 -17.973 1.00 87.94 202 PHE A CA 1
ATOM 1637 C C . PHE A 1 202 ? 4.529 1.786 -18.705 1.00 87.94 202 PHE A C 1
ATOM 1639 O O . PHE A 1 202 ? 5.258 1.667 -19.691 1.00 87.94 202 PHE A O 1
ATOM 1646 N N . LYS A 1 203 ? 4.186 2.980 -18.206 1.00 92.25 203 LYS A N 1
ATOM 1647 C CA . LYS A 1 203 ? 4.636 4.251 -18.782 1.00 92.25 203 LYS A CA 1
ATOM 1648 C C . LYS A 1 203 ? 6.162 4.351 -18.779 1.00 92.25 203 LYS A C 1
ATOM 1650 O O . LYS A 1 203 ? 6.743 4.643 -19.822 1.00 92.25 203 LYS A O 1
ATOM 1655 N N . PHE A 1 204 ? 6.796 4.059 -17.644 1.00 90.00 204 PHE A N 1
ATOM 1656 C CA . PHE A 1 204 ? 8.251 4.083 -17.499 1.00 90.00 204 PHE A CA 1
ATOM 1657 C C . PHE A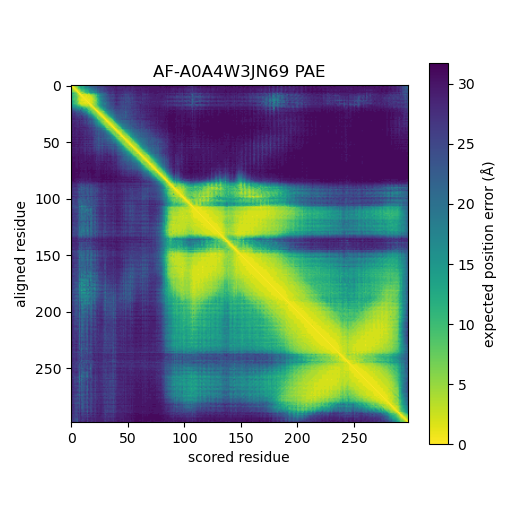 1 204 ? 8.944 3.165 -18.515 1.00 90.00 204 PHE A C 1
ATOM 1659 O O . PHE A 1 204 ? 9.871 3.583 -19.212 1.00 90.00 204 PHE A O 1
ATOM 1666 N N . HIS A 1 205 ? 8.472 1.925 -18.656 1.00 85.25 205 HIS A N 1
ATOM 1667 C CA . HIS A 1 205 ? 9.053 0.987 -19.616 1.00 85.25 205 HIS A CA 1
ATOM 1668 C C . HIS A 1 205 ? 8.822 1.409 -21.066 1.00 85.25 205 HIS A C 1
ATOM 1670 O O . HIS A 1 205 ? 9.739 1.305 -21.880 1.00 85.25 205 HIS A O 1
ATOM 1676 N N . MET A 1 206 ? 7.632 1.917 -21.393 1.00 89.69 206 MET A N 1
ATOM 1677 C CA . MET A 1 206 ? 7.332 2.391 -22.743 1.00 89.69 206 MET A CA 1
ATOM 1678 C C . MET A 1 206 ? 8.246 3.555 -23.144 1.00 89.69 206 MET A C 1
ATOM 1680 O O . MET A 1 206 ? 8.788 3.576 -24.251 1.00 89.69 206 MET A O 1
ATOM 1684 N N . GLU A 1 207 ? 8.472 4.494 -22.226 1.00 92.69 207 GLU A N 1
ATOM 1685 C CA . GLU A 1 207 ? 9.380 5.620 -22.431 1.00 92.69 207 GLU A CA 1
ATOM 1686 C C . GLU A 1 207 ? 10.834 5.153 -22.579 1.00 92.69 207 GLU A C 1
ATOM 1688 O O . GLU A 1 207 ? 11.505 5.525 -23.542 1.00 92.69 207 GLU A O 1
ATOM 1693 N N . SER A 1 208 ? 11.297 4.250 -21.709 1.00 90.19 208 SER A N 1
ATOM 1694 C CA . SER A 1 208 ? 12.641 3.664 -21.789 1.00 90.19 208 SER A CA 1
ATOM 1695 C C . SER A 1 208 ? 12.894 2.937 -23.121 1.00 90.19 208 SER A C 1
ATOM 1697 O O . SER A 1 208 ? 13.959 3.086 -23.730 1.00 90.19 208 SER A O 1
ATOM 1699 N N . ILE A 1 209 ? 11.904 2.186 -23.622 1.00 88.25 209 ILE A N 1
ATOM 1700 C CA . ILE A 1 209 ? 11.968 1.527 -24.936 1.00 88.25 209 ILE A CA 1
ATOM 1701 C C . ILE A 1 209 ? 12.032 2.556 -26.060 1.00 88.25 209 ILE A C 1
ATOM 1703 O O . ILE A 1 209 ? 12.828 2.389 -26.988 1.00 88.25 209 ILE A O 1
ATOM 1707 N N . SER A 1 210 ? 11.197 3.592 -25.992 1.00 92.31 210 SER A N 1
ATOM 1708 C CA . SER A 1 210 ? 11.119 4.638 -27.011 1.00 92.31 210 SER A CA 1
ATOM 1709 C C . SER A 1 210 ? 12.448 5.383 -27.143 1.00 92.31 210 SER A C 1
ATOM 1711 O O . SER A 1 210 ? 13.049 5.385 -28.222 1.00 92.31 210 SER A O 1
ATOM 1713 N N . VAL A 1 211 ? 12.956 5.922 -26.027 1.00 94.00 211 VAL A N 1
ATOM 1714 C CA . VAL A 1 211 ? 14.242 6.637 -25.960 1.00 94.00 211 VAL A CA 1
ATOM 1715 C C . VAL A 1 211 ? 15.363 5.738 -26.457 1.00 94.00 211 VAL A C 1
ATOM 1717 O O . VAL A 1 211 ? 16.104 6.082 -27.375 1.00 94.00 211 VAL A O 1
ATOM 1720 N N . GLY A 1 212 ? 15.423 4.525 -25.924 1.00 91.25 212 GLY A N 1
ATOM 1721 C CA . GLY A 1 212 ? 16.459 3.585 -26.274 1.00 91.25 212 GLY A CA 1
ATOM 1722 C C . GLY A 1 212 ? 16.481 3.178 -27.752 1.00 91.25 212 GLY A C 1
ATOM 1723 O O . GLY A 1 212 ? 17.548 3.080 -28.370 1.00 91.25 212 GLY A O 1
ATOM 1724 N N . THR A 1 213 ? 15.313 2.900 -28.328 1.00 91.69 213 THR A N 1
ATOM 1725 C CA . THR A 1 213 ? 15.190 2.569 -29.754 1.00 91.69 213 THR A CA 1
ATOM 1726 C C . THR A 1 213 ? 15.609 3.758 -30.615 1.00 91.69 213 THR A C 1
ATOM 1728 O O . THR A 1 213 ? 16.316 3.573 -31.607 1.00 91.69 213 THR A O 1
ATOM 1731 N N . ALA A 1 214 ? 15.245 4.982 -30.218 1.00 94.44 214 ALA A N 1
ATOM 1732 C CA . ALA A 1 214 ? 15.645 6.197 -30.916 1.00 94.44 214 ALA A CA 1
ATOM 1733 C C . ALA A 1 214 ? 17.169 6.405 -30.898 1.00 94.44 214 ALA A C 1
ATOM 1735 O O . ALA A 1 214 ? 17.749 6.690 -31.947 1.00 94.44 214 ALA A O 1
ATOM 1736 N N . GLU A 1 215 ? 17.827 6.194 -29.755 1.00 94.38 215 GLU A N 1
ATOM 1737 C CA . GLU A 1 215 ? 19.291 6.252 -29.625 1.00 94.38 215 GLU A CA 1
ATOM 1738 C C . GLU A 1 215 ? 19.980 5.220 -30.521 1.00 94.38 215 GLU A C 1
ATOM 1740 O O . GLU A 1 215 ? 20.901 5.548 -31.268 1.00 94.38 215 GLU A O 1
ATOM 1745 N N . THR A 1 216 ? 19.495 3.977 -30.493 1.00 92.12 216 THR A N 1
ATOM 1746 C CA . THR A 1 216 ? 20.068 2.865 -31.269 1.00 92.12 216 THR A CA 1
ATOM 1747 C C . THR A 1 216 ? 19.925 3.118 -32.771 1.00 92.12 216 THR A C 1
ATOM 1749 O O . THR A 1 216 ? 20.870 2.919 -33.534 1.00 92.12 216 THR A O 1
ATOM 1752 N N . ARG A 1 217 ? 18.763 3.628 -33.199 1.00 94.69 217 ARG A N 1
ATOM 1753 C CA . ARG A 1 217 ? 18.507 4.033 -34.586 1.00 94.69 217 ARG A CA 1
ATOM 1754 C C . ARG A 1 217 ? 19.387 5.207 -35.012 1.00 94.69 217 ARG A C 1
ATOM 1756 O O . ARG A 1 217 ? 19.921 5.189 -36.114 1.00 94.69 217 ARG A O 1
ATOM 1763 N N . SER A 1 218 ? 19.549 6.211 -34.150 1.00 95.75 218 SER A N 1
ATOM 1764 C CA . SER A 1 218 ? 20.415 7.368 -34.412 1.00 95.75 218 SER A CA 1
ATOM 1765 C C . SER A 1 218 ? 21.878 6.947 -34.583 1.00 95.75 218 SER A C 1
ATOM 1767 O O . SER A 1 218 ? 22.534 7.367 -35.534 1.00 95.75 218 SER A O 1
ATOM 1769 N N . ALA A 1 219 ? 22.373 6.055 -33.720 1.00 94.69 219 ALA A N 1
ATOM 1770 C CA . ALA A 1 219 ? 23.724 5.510 -33.820 1.00 94.69 219 ALA A CA 1
ATOM 1771 C C . ALA A 1 219 ? 23.944 4.729 -35.127 1.00 94.69 219 ALA A C 1
ATOM 1773 O O . ALA A 1 219 ? 24.945 4.960 -35.804 1.00 94.69 219 ALA A O 1
ATOM 1774 N N . LEU A 1 220 ? 22.994 3.865 -35.513 1.00 95.12 220 LEU A N 1
ATOM 1775 C CA . LEU A 1 220 ? 23.059 3.148 -36.790 1.00 95.12 220 LEU A CA 1
ATOM 1776 C C . LEU A 1 220 ? 23.050 4.120 -37.976 1.00 95.12 220 LEU A C 1
ATOM 1778 O O . LEU A 1 220 ? 23.864 3.979 -38.879 1.00 95.12 220 LEU A O 1
ATOM 1782 N N . SER A 1 221 ? 22.163 5.118 -37.964 1.00 96.56 221 SER A N 1
ATOM 1783 C CA . SER A 1 221 ? 22.058 6.101 -39.048 1.00 96.56 221 SER A CA 1
ATOM 1784 C C . SER A 1 221 ? 23.387 6.813 -39.299 1.00 96.56 221 SER A C 1
ATOM 1786 O O . SER A 1 221 ? 23.806 6.917 -40.446 1.00 96.56 221 SER A O 1
ATOM 1788 N N . LYS A 1 222 ? 24.076 7.245 -38.234 1.00 96.69 222 LYS A N 1
ATOM 1789 C CA . LYS A 1 222 ? 25.402 7.874 -38.343 1.00 96.69 222 LYS A CA 1
ATOM 1790 C C . LYS A 1 222 ? 26.436 6.926 -38.950 1.00 96.69 222 LYS A C 1
ATOM 1792 O O . LYS A 1 222 ? 27.208 7.326 -39.812 1.00 96.69 222 LYS A O 1
ATOM 1797 N N . LYS A 1 223 ? 26.437 5.657 -38.529 1.00 95.88 223 LYS A N 1
ATOM 1798 C CA . LYS A 1 223 ? 27.364 4.644 -39.056 1.00 95.88 223 LYS A CA 1
ATOM 1799 C C . LYS A 1 223 ? 27.112 4.331 -40.528 1.00 95.88 223 LYS A C 1
ATOM 1801 O O . LYS A 1 223 ? 28.065 4.202 -41.290 1.00 95.88 223 LYS A O 1
ATOM 1806 N N . LEU A 1 224 ? 25.850 4.249 -40.941 1.00 95.81 224 LEU A N 1
ATOM 1807 C CA . LEU A 1 224 ? 25.493 4.048 -42.344 1.00 95.81 224 LEU A CA 1
ATOM 1808 C C . LEU A 1 224 ? 25.894 5.248 -43.208 1.00 95.81 224 LEU A C 1
ATOM 1810 O O . LEU A 1 224 ? 26.426 5.042 -44.292 1.00 95.81 224 LEU A O 1
ATOM 1814 N N . GLU A 1 225 ? 25.733 6.477 -42.712 1.00 97.25 225 GLU A N 1
ATOM 1815 C CA . GLU A 1 225 ? 26.183 7.691 -43.406 1.00 97.25 225 GLU A CA 1
ATOM 1816 C C . GLU A 1 225 ? 27.714 7.713 -43.593 1.00 97.25 225 GLU A C 1
ATOM 1818 O O . GLU A 1 225 ? 28.208 7.980 -44.690 1.00 97.25 225 GLU A O 1
ATOM 1823 N N . GLU A 1 226 ? 28.481 7.345 -42.558 1.00 96.62 226 GLU A N 1
ATOM 1824 C CA . GLU A 1 226 ? 29.943 7.193 -42.644 1.00 96.62 226 GLU A CA 1
ATOM 1825 C C . GLU A 1 226 ? 30.352 6.153 -43.707 1.00 96.62 226 GLU A C 1
ATOM 1827 O O . GLU A 1 226 ? 31.256 6.393 -44.516 1.00 96.62 226 GLU A O 1
ATOM 1832 N N . LEU A 1 227 ? 29.675 5.001 -43.732 1.00 95.88 227 LEU A N 1
ATOM 1833 C CA . LEU A 1 227 ? 29.930 3.923 -44.691 1.00 95.88 227 LEU A CA 1
ATOM 1834 C C . LEU A 1 227 ? 29.510 4.297 -46.118 1.00 95.88 227 LEU A C 1
ATOM 1836 O O . LEU A 1 227 ? 30.188 3.914 -47.074 1.00 95.88 227 LEU A O 1
ATOM 1840 N N . GLU A 1 228 ? 28.426 5.052 -46.282 1.00 96.88 228 GLU A N 1
ATOM 1841 C CA . GLU A 1 228 ? 27.967 5.561 -47.574 1.00 96.88 228 GLU A CA 1
ATOM 1842 C C . GLU A 1 228 ? 28.942 6.600 -48.137 1.00 96.88 228 GLU A C 1
ATOM 1844 O O . GLU A 1 228 ? 29.314 6.543 -49.314 1.00 96.88 228 GLU A O 1
ATOM 1849 N N . HIS A 1 229 ? 29.454 7.489 -47.287 1.00 97.12 229 HIS A N 1
ATOM 1850 C CA . HIS A 1 229 ? 30.509 8.420 -47.665 1.00 97.12 229 HIS A CA 1
ATOM 1851 C C . HIS A 1 229 ? 31.792 7.683 -48.092 1.00 97.12 229 HIS A C 1
ATOM 1853 O O . HIS A 1 229 ? 32.380 8.000 -49.130 1.00 97.12 229 HIS A O 1
ATOM 1859 N N . ALA A 1 230 ? 32.203 6.643 -47.357 1.00 95.50 230 ALA A N 1
ATOM 1860 C CA . ALA A 1 230 ? 33.343 5.804 -47.736 1.00 95.50 230 ALA A CA 1
ATOM 1861 C C . ALA A 1 230 ? 33.124 5.092 -49.085 1.00 95.50 230 ALA A C 1
ATOM 1863 O O . ALA A 1 230 ? 34.020 5.078 -49.934 1.00 95.50 230 ALA A O 1
ATOM 1864 N N . LYS A 1 231 ? 31.913 4.574 -49.329 1.00 96.19 231 LYS A N 1
ATOM 1865 C CA . LYS A 1 231 ? 31.513 3.982 -50.615 1.00 96.19 231 LYS A CA 1
ATOM 1866 C C . LYS A 1 231 ? 31.627 4.990 -51.759 1.00 96.19 231 LYS A C 1
ATOM 1868 O O . LYS A 1 231 ? 32.121 4.649 -52.834 1.00 96.19 231 LYS A O 1
ATOM 1873 N N . LEU A 1 232 ? 31.208 6.239 -51.541 1.00 96.25 232 LEU A N 1
ATOM 1874 C CA . LEU A 1 232 ? 31.330 7.304 -52.537 1.00 96.25 232 LEU A CA 1
ATOM 1875 C C . LEU A 1 232 ? 32.800 7.623 -52.850 1.00 96.25 232 LEU A C 1
ATOM 1877 O O . LEU A 1 232 ? 33.161 7.752 -54.020 1.00 96.25 232 LEU A O 1
ATOM 1881 N N . ILE A 1 233 ? 33.664 7.691 -51.832 1.00 94.94 233 ILE A N 1
ATOM 1882 C CA . ILE A 1 233 ? 35.112 7.870 -52.020 1.00 94.94 233 ILE A CA 1
ATOM 1883 C C . ILE A 1 233 ? 35.699 6.720 -52.847 1.00 94.94 233 ILE A C 1
ATOM 1885 O O . ILE A 1 233 ? 36.434 6.975 -53.802 1.00 94.94 233 ILE A O 1
ATOM 1889 N N . ASN A 1 234 ? 35.374 5.469 -52.510 1.00 93.44 234 ASN A N 1
ATOM 1890 C CA . ASN A 1 234 ? 35.853 4.295 -53.244 1.00 93.44 234 ASN A CA 1
ATOM 1891 C C . ASN A 1 234 ? 35.381 4.319 -54.701 1.00 93.44 234 ASN A C 1
ATOM 1893 O O . ASN A 1 234 ? 36.184 4.138 -55.615 1.00 93.44 234 ASN A O 1
ATOM 1897 N N . LYS A 1 235 ? 34.107 4.657 -54.931 1.00 93.19 235 LYS A N 1
ATOM 1898 C CA . LYS A 1 235 ? 33.549 4.841 -56.274 1.00 93.19 235 LYS A CA 1
ATOM 1899 C C . LYS A 1 235 ? 34.302 5.912 -57.068 1.00 93.19 235 LYS A C 1
ATOM 1901 O O . LYS A 1 235 ? 34.613 5.692 -58.231 1.00 93.19 235 LYS A O 1
ATOM 1906 N N . ASN A 1 236 ? 34.640 7.044 -56.452 1.00 92.38 236 ASN A N 1
ATOM 1907 C CA . ASN A 1 236 ? 35.363 8.136 -57.117 1.00 92.38 236 ASN A CA 1
ATOM 1908 C C . ASN A 1 236 ? 36.828 7.790 -57.453 1.00 92.38 236 ASN A C 1
ATOM 1910 O O . ASN A 1 236 ? 37.444 8.445 -58.301 1.00 92.38 236 ASN A O 1
ATOM 1914 N N . LYS A 1 237 ? 37.403 6.773 -56.799 1.00 90.25 237 LYS A N 1
ATOM 1915 C CA . LYS A 1 237 ? 38.734 6.242 -57.128 1.00 90.25 237 LYS A CA 1
ATOM 1916 C C . LYS A 1 237 ? 38.716 5.314 -58.345 1.00 90.25 237 LYS A C 1
ATOM 1918 O O . LYS A 1 237 ? 39.772 5.121 -58.941 1.00 90.25 237 LYS A O 1
ATOM 1923 N N . LEU A 1 238 ? 37.556 4.788 -58.753 1.00 89.25 238 LEU A N 1
ATOM 1924 C CA . LEU A 1 238 ? 37.431 3.972 -59.962 1.00 89.25 238 LEU A CA 1
ATOM 1925 C C . LEU A 1 238 ? 37.687 4.837 -61.202 1.00 89.25 238 LEU A C 1
ATOM 1927 O O . LEU A 1 238 ? 36.909 5.731 -61.534 1.00 89.25 238 LEU A O 1
ATOM 1931 N N . ARG A 1 239 ? 38.803 4.577 -61.888 1.00 88.00 239 ARG A N 1
ATOM 1932 C CA . ARG A 1 239 ? 39.223 5.281 -63.107 1.00 88.00 239 ARG A CA 1
ATOM 1933 C C . ARG A 1 239 ? 39.694 4.271 -64.154 1.00 88.00 239 ARG A C 1
ATOM 1935 O O . ARG A 1 239 ? 40.274 3.261 -63.764 1.00 88.00 239 ARG A O 1
ATOM 1942 N N . PRO A 1 240 ? 39.550 4.556 -65.463 1.00 86.50 240 PRO A N 1
ATOM 1943 C CA . PRO A 1 240 ? 39.992 3.646 -66.529 1.00 86.50 240 PRO A CA 1
ATOM 1944 C C . PRO A 1 240 ? 41.468 3.223 -66.436 1.00 86.50 240 PRO A C 1
ATOM 1946 O O . PRO A 1 240 ? 41.820 2.113 -66.817 1.00 86.50 240 PRO A O 1
ATOM 1949 N N . VAL A 1 241 ? 42.322 4.086 -65.874 1.00 87.31 241 VAL A N 1
ATOM 1950 C CA . VAL A 1 241 ? 43.764 3.847 -65.674 1.00 87.31 241 VAL A CA 1
ATOM 1951 C C . VAL A 1 241 ? 44.049 2.631 -64.781 1.00 87.31 241 VAL A C 1
ATOM 1953 O O . VAL A 1 241 ? 45.067 1.970 -64.962 1.00 87.31 241 VAL A O 1
ATOM 1956 N N . LEU A 1 242 ? 43.130 2.275 -63.875 1.00 86.00 242 LEU A N 1
ATOM 1957 C CA . LEU A 1 242 ? 43.267 1.095 -63.011 1.00 86.00 242 LEU A CA 1
ATOM 1958 C C . LEU A 1 242 ? 43.193 -0.240 -63.775 1.00 86.00 242 LEU A C 1
ATOM 1960 O O . LEU A 1 242 ? 43.495 -1.277 -63.198 1.00 86.00 242 LEU A O 1
ATOM 1964 N N . GLY A 1 243 ? 42.804 -0.232 -65.055 1.00 85.19 243 GLY A N 1
ATOM 1965 C CA . GLY A 1 243 ? 42.807 -1.422 -65.912 1.00 85.19 243 GLY A CA 1
ATOM 1966 C C . GLY A 1 243 ? 44.159 -1.744 -66.561 1.00 85.19 243 GLY A C 1
ATOM 1967 O O . GLY A 1 243 ? 44.266 -2.760 -67.243 1.00 85.19 243 GLY A O 1
ATOM 1968 N N . HIS A 1 244 ? 45.182 -0.895 -66.398 1.00 91.06 244 HIS A N 1
ATOM 1969 C CA . HIS A 1 244 ? 46.513 -1.145 -66.961 1.00 91.06 244 HIS A CA 1
ATOM 1970 C C . HIS A 1 244 ? 47.286 -2.180 -66.117 1.00 91.06 244 HIS A C 1
ATOM 1972 O O . HIS A 1 244 ? 47.210 -2.112 -64.887 1.00 91.06 244 HIS A O 1
ATOM 1978 N N . PRO A 1 245 ? 48.089 -3.081 -66.723 1.00 88.94 245 PRO A N 1
ATOM 1979 C CA . PRO A 1 245 ? 48.893 -4.072 -65.993 1.00 88.94 245 PRO A CA 1
ATOM 1980 C C . PRO A 1 245 ? 49.781 -3.490 -64.878 1.00 88.94 245 PRO A C 1
ATOM 1982 O O . PRO A 1 245 ? 49.983 -4.129 -63.848 1.00 88.94 245 PRO A O 1
ATOM 1985 N N . ASP A 1 246 ? 50.251 -2.252 -65.043 1.00 90.44 246 ASP A N 1
ATOM 1986 C CA . ASP A 1 246 ? 51.097 -1.563 -64.055 1.00 90.44 246 ASP A CA 1
ATOM 1987 C C . ASP A 1 246 ? 50.336 -1.100 -62.796 1.00 90.44 246 ASP A C 1
ATOM 1989 O O . ASP A 1 246 ? 50.951 -0.856 -61.759 1.00 90.44 246 ASP A O 1
ATOM 1993 N N . HIS A 1 247 ? 49.001 -1.011 -62.856 1.00 89.25 247 HIS A N 1
ATOM 1994 C CA . HIS A 1 247 ? 48.134 -0.519 -61.775 1.00 89.25 247 HIS A CA 1
ATOM 1995 C C . HIS A 1 247 ? 47.295 -1.620 -61.105 1.00 89.25 247 HIS A C 1
ATOM 1997 O O . HIS A 1 247 ? 46.419 -1.327 -60.290 1.00 89.25 247 HIS A O 1
ATOM 2003 N N . VAL A 1 248 ? 47.582 -2.896 -61.386 1.00 90.12 248 VAL A N 1
ATOM 2004 C CA . VAL A 1 248 ? 46.859 -4.051 -60.815 1.00 90.12 248 VAL A CA 1
ATOM 2005 C C . VAL A 1 248 ? 46.870 -4.035 -59.283 1.00 90.12 248 VAL A C 1
ATOM 2007 O O . VAL A 1 248 ? 45.839 -4.264 -58.658 1.00 90.12 248 VAL A O 1
ATOM 2010 N N . LYS A 1 249 ? 47.999 -3.668 -58.664 1.00 91.69 249 LYS A N 1
ATOM 2011 C CA . LYS A 1 249 ? 48.120 -3.574 -57.197 1.00 91.69 249 LYS A CA 1
ATOM 2012 C C . LYS A 1 249 ? 47.208 -2.501 -56.589 1.00 91.69 249 LYS A C 1
ATOM 2014 O O . LYS A 1 249 ? 46.692 -2.678 -55.487 1.00 91.69 249 LYS A O 1
ATOM 2019 N N . ASP A 1 250 ? 47.007 -1.389 -57.297 1.00 89.69 250 ASP A N 1
ATOM 2020 C CA . ASP A 1 250 ? 46.126 -0.304 -56.853 1.00 89.69 250 ASP A CA 1
ATOM 2021 C C . ASP A 1 250 ? 44.652 -0.714 -56.961 1.00 89.69 250 ASP A C 1
ATOM 2023 O O . ASP A 1 250 ? 43.847 -0.373 -56.090 1.00 89.69 250 ASP A O 1
ATOM 2027 N N . LEU A 1 251 ? 44.308 -1.488 -57.998 1.00 91.06 251 LEU A N 1
ATOM 2028 C CA . LEU A 1 251 ? 42.982 -2.073 -58.173 1.00 91.06 251 LEU A CA 1
ATOM 2029 C C . LEU A 1 251 ? 42.679 -3.121 -57.093 1.00 91.06 251 LEU A C 1
ATOM 2031 O O . LEU A 1 251 ? 41.628 -3.045 -56.464 1.00 91.06 251 LEU A O 1
ATOM 2035 N N . GLU A 1 252 ? 43.609 -4.042 -56.822 1.00 92.81 252 GLU A N 1
ATOM 2036 C CA . GLU A 1 252 ? 43.484 -5.037 -55.746 1.00 92.81 252 GLU A CA 1
ATOM 2037 C C . GLU A 1 252 ? 43.259 -4.366 -54.388 1.00 92.81 252 GLU A C 1
ATOM 2039 O O . GLU A 1 252 ? 42.353 -4.745 -53.650 1.00 92.81 252 GLU A O 1
ATOM 2044 N N . LYS A 1 253 ? 44.019 -3.307 -54.084 1.00 93.00 253 LYS A N 1
ATOM 2045 C CA . LYS A 1 253 ? 43.847 -2.519 -52.858 1.00 93.00 253 LYS A CA 1
ATOM 2046 C C . LYS A 1 253 ? 42.473 -1.848 -52.769 1.00 93.00 253 LYS A C 1
ATOM 2048 O O . LYS A 1 253 ? 41.928 -1.711 -51.677 1.00 93.00 253 LYS A O 1
ATOM 2053 N N . LEU A 1 254 ? 41.922 -1.375 -53.885 1.00 94.00 254 LEU A N 1
ATOM 2054 C CA . LEU A 1 254 ? 40.589 -0.771 -53.897 1.00 94.00 254 LEU A CA 1
ATOM 2055 C C . LEU A 1 254 ? 39.492 -1.831 -53.711 1.00 94.00 254 LEU A C 1
ATOM 2057 O O . LEU A 1 254 ? 38.521 -1.569 -53.003 1.00 94.00 254 LEU A O 1
ATOM 2061 N N . CYS A 1 255 ? 39.670 -3.023 -54.289 1.00 93.25 255 CYS A N 1
ATOM 2062 C CA . CYS A 1 255 ? 38.783 -4.166 -54.073 1.00 93.25 255 CYS A CA 1
ATOM 2063 C C . CYS A 1 255 ? 38.775 -4.598 -52.604 1.00 93.25 255 CYS A C 1
ATOM 2065 O O . CYS A 1 255 ? 37.700 -4.695 -52.017 1.00 93.25 255 CYS A O 1
ATOM 2067 N N . THR A 1 256 ? 39.944 -4.763 -51.976 1.00 95.12 256 THR A N 1
ATOM 2068 C CA . THR A 1 256 ? 40.017 -5.142 -50.556 1.00 95.12 256 THR A CA 1
ATOM 2069 C C . THR A 1 256 ? 39.384 -4.088 -49.646 1.00 95.12 256 THR A C 1
ATOM 2071 O O . THR A 1 256 ? 38.626 -4.437 -48.746 1.00 95.12 256 THR A O 1
ATOM 2074 N N . GLN A 1 257 ? 39.598 -2.795 -49.918 1.00 93.94 257 GLN A N 1
ATOM 2075 C CA . GLN A 1 257 ? 38.949 -1.704 -49.175 1.00 93.94 257 GLN A CA 1
ATOM 2076 C C . GLN A 1 257 ? 37.417 -1.729 -49.287 1.00 93.94 257 GLN A C 1
ATOM 2078 O O . GLN A 1 257 ? 36.719 -1.405 -48.324 1.00 93.94 257 GLN A O 1
ATOM 2083 N N . GLU A 1 258 ? 36.873 -2.083 -50.452 1.00 95.31 258 GLU A N 1
ATOM 2084 C CA . GLU A 1 258 ? 35.425 -2.173 -50.645 1.00 95.31 258 GLU A CA 1
ATOM 2085 C C . GLU A 1 258 ? 34.831 -3.435 -50.004 1.00 95.31 258 GLU A C 1
ATOM 2087 O O . GLU A 1 258 ? 33.761 -3.360 -49.400 1.00 95.31 258 GLU A O 1
ATOM 2092 N N . GLU A 1 259 ? 35.536 -4.566 -50.058 1.00 96.12 259 GLU A N 1
ATOM 2093 C CA . GLU A 1 259 ? 35.159 -5.790 -49.341 1.00 96.12 259 GLU A CA 1
ATOM 2094 C C . GLU A 1 259 ? 35.127 -5.568 -47.821 1.00 96.12 259 GLU A C 1
ATOM 2096 O O . GLU A 1 259 ? 34.166 -5.956 -47.151 1.00 96.12 259 GLU A O 1
ATOM 2101 N N . GLU A 1 260 ? 36.132 -4.881 -47.268 1.00 95.62 260 GLU A N 1
ATOM 2102 C CA . GLU A 1 260 ? 36.174 -4.506 -45.852 1.00 95.62 260 GLU A CA 1
ATOM 2103 C C . GLU A 1 260 ? 35.001 -3.595 -45.468 1.00 95.62 260 GLU A C 1
ATOM 2105 O O . GLU A 1 260 ? 34.340 -3.831 -44.453 1.00 95.62 260 GLU A O 1
ATOM 2110 N N . ARG A 1 261 ? 34.687 -2.591 -46.297 1.00 96.44 261 ARG A N 1
ATOM 2111 C CA . ARG A 1 261 ? 33.547 -1.687 -46.084 1.00 96.44 261 ARG A CA 1
ATOM 2112 C C . ARG A 1 261 ? 32.210 -2.434 -46.115 1.00 96.44 261 ARG A C 1
ATOM 2114 O O . ARG A 1 261 ? 31.364 -2.197 -45.255 1.00 96.44 261 ARG A O 1
ATOM 2121 N N . GLN A 1 262 ? 32.012 -3.343 -47.073 1.00 94.81 262 GLN A N 1
ATOM 2122 C CA . GLN A 1 262 ? 30.802 -4.172 -47.163 1.00 94.81 262 GLN A CA 1
ATOM 2123 C C . GLN A 1 262 ? 30.656 -5.090 -45.949 1.00 94.81 262 GLN A C 1
ATOM 2125 O O . GLN A 1 262 ? 29.569 -5.208 -45.382 1.00 94.81 262 GLN A O 1
ATOM 2130 N N . LYS A 1 263 ? 31.757 -5.700 -45.502 1.00 96.50 263 LYS A N 1
ATOM 2131 C CA . LYS A 1 263 ? 31.768 -6.517 -44.288 1.00 96.50 263 LYS A CA 1
ATOM 2132 C C . LYS A 1 263 ? 31.410 -5.688 -43.054 1.00 96.50 263 LYS A C 1
ATOM 2134 O O . LYS A 1 263 ? 30.611 -6.148 -42.242 1.00 96.50 263 LYS A O 1
ATOM 2139 N N . ALA A 1 264 ? 31.949 -4.475 -42.934 1.00 95.31 264 ALA A N 1
ATOM 2140 C CA . ALA A 1 264 ? 31.624 -3.556 -41.846 1.00 95.31 264 ALA A CA 1
ATOM 2141 C C . ALA A 1 264 ? 30.139 -3.147 -41.860 1.00 95.31 264 ALA A C 1
ATOM 2143 O O . ALA A 1 264 ? 29.491 -3.161 -40.819 1.00 95.31 264 ALA A O 1
ATOM 2144 N N . GLU A 1 265 ? 29.565 -2.864 -43.033 1.00 94.94 265 GLU A N 1
ATOM 2145 C CA . GLU A 1 265 ? 28.138 -2.543 -43.185 1.00 94.94 265 GLU A CA 1
ATOM 2146 C C . GLU A 1 265 ? 27.231 -3.682 -42.701 1.00 94.94 265 GLU A C 1
ATOM 2148 O O . GLU A 1 265 ? 26.324 -3.462 -41.896 1.00 94.94 265 GLU A O 1
ATOM 2153 N N . VAL A 1 266 ? 27.514 -4.917 -43.124 1.00 95.75 266 VAL A N 1
ATOM 2154 C CA . VAL A 1 266 ? 26.764 -6.102 -42.676 1.00 95.75 266 VAL A CA 1
ATOM 2155 C C . VAL A 1 266 ? 26.913 -6.314 -41.166 1.00 95.75 266 VAL A C 1
ATOM 2157 O O . VAL A 1 266 ? 25.936 -6.630 -40.48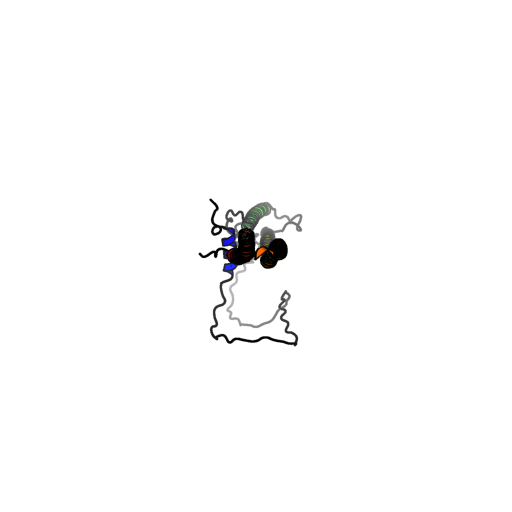5 1.00 95.75 266 VAL A O 1
ATOM 2160 N N . GLN A 1 267 ? 28.115 -6.117 -40.620 1.00 95.56 267 GLN A N 1
ATOM 2161 C CA . GLN A 1 267 ? 28.365 -6.235 -39.183 1.00 95.56 267 GLN A CA 1
A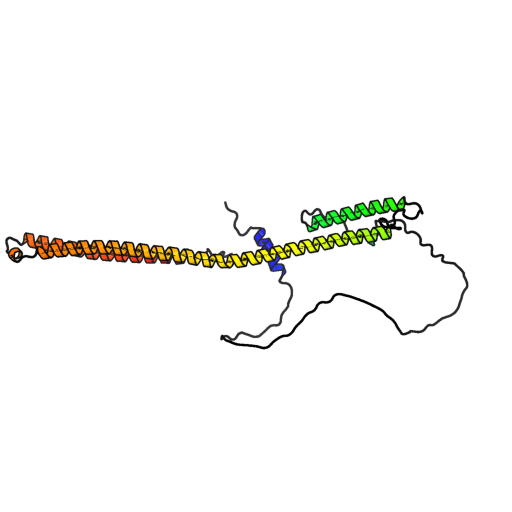TOM 2162 C C . GLN A 1 267 ? 27.577 -5.206 -38.364 1.00 95.56 267 GLN A C 1
ATOM 2164 O O . GLN A 1 267 ? 26.988 -5.573 -37.347 1.00 95.56 267 GLN A O 1
ATOM 2169 N N . GLU A 1 268 ? 27.512 -3.949 -38.805 1.00 94.56 268 GLU A N 1
ATOM 2170 C CA . GLU A 1 268 ? 26.738 -2.904 -38.124 1.00 94.56 268 GLU A CA 1
ATOM 2171 C C . GLU A 1 268 ? 25.230 -3.199 -38.143 1.00 94.56 268 GLU A C 1
ATOM 2173 O O . GLU A 1 268 ? 24.558 -3.068 -37.117 1.00 94.56 268 GLU A O 1
ATOM 2178 N N . ILE A 1 269 ? 24.694 -3.681 -39.271 1.00 94.31 269 ILE A N 1
ATOM 2179 C CA . ILE A 1 269 ? 23.280 -4.078 -39.388 1.00 94.31 269 ILE A CA 1
ATOM 2180 C C . ILE A 1 269 ? 22.954 -5.259 -38.459 1.00 94.31 269 ILE A C 1
ATOM 2182 O O . ILE A 1 269 ? 21.922 -5.254 -37.775 1.00 94.31 269 ILE A O 1
ATOM 2186 N N . ASN A 1 270 ? 23.835 -6.257 -38.392 1.00 95.12 270 ASN A N 1
ATOM 2187 C CA . ASN A 1 270 ? 23.661 -7.406 -37.502 1.00 95.12 270 ASN A CA 1
ATOM 2188 C C . ASN A 1 270 ? 23.727 -6.981 -36.028 1.00 95.12 270 ASN A C 1
ATOM 2190 O O . ASN A 1 270 ? 22.817 -7.292 -35.261 1.00 95.12 270 ASN A O 1
ATOM 2194 N N . SER A 1 271 ? 24.728 -6.178 -35.656 1.00 93.69 271 SER A N 1
ATOM 2195 C CA . SER A 1 271 ? 24.886 -5.611 -34.307 1.00 93.69 271 SER A CA 1
ATOM 2196 C C . SER A 1 271 ? 23.666 -4.788 -33.878 1.00 93.69 271 SER A C 1
ATOM 2198 O O . SER A 1 271 ? 23.186 -4.902 -32.748 1.00 93.69 271 SER A O 1
ATOM 2200 N N . TYR A 1 272 ? 23.106 -3.980 -34.782 1.00 94.19 272 TYR A N 1
ATOM 2201 C CA . TYR A 1 272 ? 21.859 -3.253 -34.541 1.00 94.19 272 TYR A CA 1
ATOM 2202 C C . TYR A 1 272 ? 20.681 -4.196 -34.276 1.00 94.19 272 TYR A C 1
ATOM 2204 O O . TYR A 1 272 ? 19.925 -4.003 -33.319 1.00 94.19 272 TYR A O 1
ATOM 2212 N N . THR A 1 273 ? 20.539 -5.231 -35.102 1.00 92.75 273 THR A N 1
ATOM 2213 C CA . THR A 1 273 ? 19.459 -6.215 -34.988 1.00 92.75 273 THR A CA 1
ATOM 2214 C C . THR A 1 273 ? 19.536 -6.958 -33.654 1.00 92.75 273 THR A C 1
ATOM 2216 O O . THR A 1 273 ? 18.528 -7.068 -32.954 1.00 92.75 273 THR A O 1
ATOM 2219 N N . GLU A 1 274 ? 20.732 -7.380 -33.244 1.00 93.50 274 GLU A N 1
ATOM 2220 C CA . GLU A 1 274 ? 20.981 -8.012 -31.945 1.00 93.50 274 GLU A CA 1
ATOM 2221 C C . GLU A 1 274 ? 20.630 -7.080 -30.779 1.00 93.50 274 GLU A C 1
ATOM 2223 O O . GLU A 1 274 ? 19.926 -7.482 -29.851 1.00 93.50 274 GLU A O 1
ATOM 2228 N N . LYS A 1 275 ? 21.040 -5.805 -30.838 1.00 91.44 275 LYS A N 1
ATOM 2229 C CA . LYS A 1 275 ? 20.712 -4.803 -29.807 1.00 91.44 275 LYS A CA 1
ATOM 2230 C C . LYS A 1 275 ? 19.204 -4.587 -29.672 1.00 91.44 275 LYS A C 1
ATOM 2232 O O . LYS A 1 275 ? 18.694 -4.500 -28.551 1.00 91.44 275 LYS A O 1
ATOM 2237 N N . LEU A 1 276 ? 18.472 -4.533 -30.787 1.00 89.00 276 LEU A N 1
ATOM 2238 C CA . LEU A 1 276 ? 17.011 -4.431 -30.762 1.00 89.00 276 LEU A CA 1
ATOM 2239 C C . LEU A 1 276 ? 16.352 -5.682 -30.171 1.00 89.00 276 LEU A C 1
ATOM 2241 O O . LEU A 1 276 ? 15.436 -5.570 -29.351 1.00 89.00 276 LEU A O 1
ATOM 2245 N N . GLN A 1 277 ? 16.820 -6.871 -30.552 1.00 88.50 277 GLN A N 1
ATOM 2246 C CA . GLN A 1 277 ? 16.304 -8.136 -30.029 1.00 88.50 277 GLN A CA 1
ATOM 2247 C C . GLN A 1 277 ? 16.568 -8.284 -28.527 1.00 88.50 277 GLN A C 1
ATOM 2249 O O . GLN A 1 277 ? 15.653 -8.624 -27.774 1.00 88.50 277 GLN A O 1
ATOM 2254 N N . ALA A 1 278 ? 17.777 -7.951 -28.069 1.00 87.69 278 ALA A N 1
ATOM 2255 C CA . ALA A 1 278 ? 18.139 -7.970 -26.656 1.00 87.69 278 ALA A CA 1
ATOM 2256 C C . ALA A 1 278 ? 17.245 -7.030 -25.835 1.00 87.69 278 ALA A C 1
ATOM 2258 O O . ALA A 1 278 ? 16.713 -7.421 -24.794 1.00 87.69 278 ALA A O 1
ATOM 2259 N N . ARG A 1 279 ? 16.993 -5.811 -26.329 1.00 84.19 279 ARG A N 1
ATOM 2260 C CA . ARG A 1 279 ? 16.104 -4.860 -25.652 1.00 84.19 279 ARG A CA 1
ATOM 2261 C C . ARG A 1 279 ? 14.655 -5.350 -25.617 1.00 84.19 279 ARG A C 1
ATOM 2263 O O . ARG A 1 279 ? 13.997 -5.198 -24.588 1.00 84.19 279 ARG A O 1
ATOM 2270 N N . LYS A 1 280 ? 14.154 -5.984 -26.682 1.00 82.38 280 LYS A N 1
ATOM 2271 C CA . LYS A 1 280 ? 12.832 -6.636 -26.672 1.00 82.38 280 LYS A CA 1
ATOM 2272 C C . LYS A 1 280 ? 12.757 -7.727 -25.594 1.00 82.38 280 LYS A C 1
ATOM 2274 O O . LYS A 1 280 ? 11.785 -7.778 -24.841 1.00 82.38 280 LYS A O 1
ATOM 2279 N N . LEU A 1 281 ? 13.795 -8.557 -25.481 1.00 82.31 281 LEU A N 1
ATOM 2280 C CA . LEU A 1 281 ? 13.847 -9.668 -24.530 1.00 82.31 281 LEU A CA 1
ATOM 2281 C C . LEU A 1 281 ? 13.916 -9.194 -23.070 1.00 82.31 281 LEU A C 1
ATOM 2283 O O . LEU A 1 281 ? 13.162 -9.696 -22.235 1.00 82.31 281 LEU A O 1
ATOM 2287 N N . ILE A 1 282 ? 14.757 -8.200 -22.765 1.00 78.69 282 ILE A N 1
ATOM 2288 C CA . ILE A 1 282 ? 14.884 -7.615 -21.418 1.00 78.69 282 ILE A CA 1
ATOM 2289 C C . ILE A 1 282 ? 13.537 -7.063 -20.946 1.00 78.69 282 ILE A C 1
ATOM 2291 O O . ILE A 1 282 ? 13.090 -7.383 -19.847 1.00 78.69 282 ILE A O 1
ATOM 2295 N N . ASN A 1 283 ? 12.844 -6.311 -21.801 1.00 72.69 283 ASN A N 1
ATOM 2296 C CA . ASN A 1 283 ? 11.543 -5.749 -21.449 1.00 72.69 283 ASN A CA 1
ATOM 2297 C C . ASN A 1 283 ? 10.471 -6.827 -21.277 1.00 72.69 283 ASN A C 1
ATOM 2299 O O . ASN A 1 283 ? 9.716 -6.775 -20.3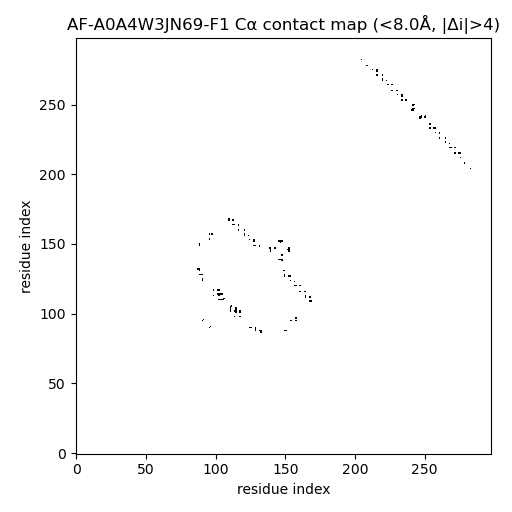10 1.00 72.69 283 ASN A O 1
ATOM 2303 N N . SER A 1 284 ? 10.443 -7.849 -22.140 1.00 73.81 284 SER A N 1
ATOM 2304 C CA . SER A 1 284 ? 9.535 -8.984 -21.940 1.00 73.81 284 SER A CA 1
ATOM 2305 C C . SER A 1 284 ? 9.810 -9.699 -20.611 1.00 73.81 284 SER A C 1
ATOM 2307 O O . SER A 1 284 ? 8.893 -9.951 -19.842 1.00 73.81 284 SER A O 1
ATOM 2309 N N . THR A 1 285 ? 11.078 -9.933 -20.266 1.00 71.19 285 THR A N 1
ATOM 2310 C CA . THR A 1 285 ? 11.462 -10.634 -19.034 1.00 71.19 285 THR A CA 1
ATOM 2311 C C . THR A 1 285 ? 11.071 -9.847 -17.787 1.00 71.19 285 THR A C 1
ATOM 2313 O O . THR A 1 285 ? 10.620 -10.445 -16.816 1.00 71.19 285 THR A O 1
ATOM 2316 N N . ILE A 1 286 ? 11.201 -8.519 -17.804 1.00 66.62 286 ILE A N 1
ATOM 2317 C CA . ILE A 1 286 ? 10.778 -7.660 -16.690 1.00 66.62 286 ILE A CA 1
ATOM 2318 C C . ILE A 1 286 ? 9.247 -7.647 -16.568 1.00 66.62 286 ILE A C 1
ATOM 2320 O O . ILE A 1 286 ? 8.732 -7.775 -15.460 1.00 66.62 286 ILE A O 1
ATOM 2324 N N . LEU A 1 287 ? 8.518 -7.607 -17.689 1.00 65.00 287 LEU A N 1
ATOM 2325 C CA . LEU A 1 287 ? 7.056 -7.724 -17.705 1.00 65.00 287 LEU A CA 1
ATOM 2326 C C . LEU A 1 287 ? 6.544 -9.109 -17.287 1.00 65.00 287 LEU A C 1
ATOM 2328 O O . LEU A 1 287 ? 5.415 -9.209 -16.839 1.00 65.00 287 LEU A O 1
ATOM 2332 N N . TYR A 1 288 ? 7.326 -10.181 -17.407 1.00 63.16 288 TYR A N 1
ATOM 2333 C CA . TYR A 1 288 ? 6.903 -11.508 -16.940 1.00 63.16 288 TYR A CA 1
ATOM 2334 C C . TYR A 1 288 ? 7.373 -11.813 -15.510 1.00 63.16 288 TYR A C 1
ATOM 2336 O O . TYR A 1 288 ? 6.642 -12.436 -14.746 1.00 63.16 288 TYR A O 1
ATOM 2344 N N . LYS A 1 289 ? 8.564 -11.350 -15.106 1.00 61.03 289 LYS A N 1
ATOM 2345 C CA . LYS A 1 289 ? 9.114 -11.583 -13.758 1.00 61.03 289 LYS A CA 1
ATOM 2346 C C . LYS A 1 289 ? 8.649 -10.562 -12.720 1.00 61.03 289 LYS A C 1
ATOM 2348 O O . LYS A 1 289 ? 8.530 -10.924 -11.559 1.00 61.03 289 LYS A O 1
ATOM 2353 N N . GLY A 1 290 ? 8.330 -9.328 -13.117 1.00 53.97 290 GLY A N 1
ATOM 2354 C CA . GLY A 1 290 ? 7.726 -8.323 -12.231 1.00 53.97 290 GLY A CA 1
ATOM 2355 C C . GLY A 1 290 ? 6.289 -8.656 -11.802 1.00 53.97 290 GLY A C 1
ATOM 2356 O O . GLY A 1 290 ? 5.805 -8.098 -10.826 1.00 53.97 290 GLY A O 1
ATOM 2357 N N . TYR A 1 291 ? 5.632 -9.592 -12.498 1.00 51.09 291 TYR A N 1
ATOM 2358 C CA . TYR A 1 291 ? 4.290 -10.10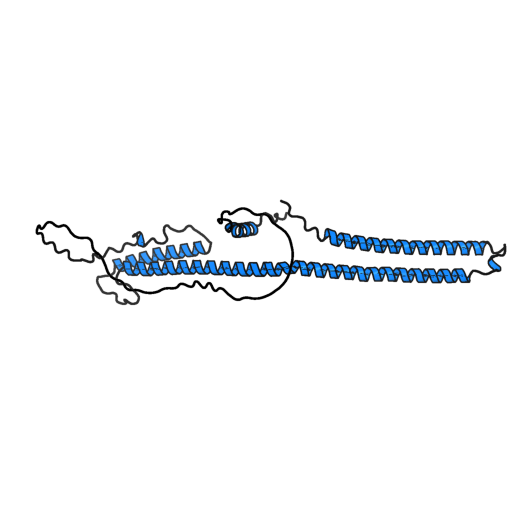0 -12.179 1.00 51.09 291 TYR A CA 1
ATOM 2359 C C . TYR A 1 291 ? 4.317 -11.459 -11.469 1.00 51.09 291 TYR A C 1
ATOM 2361 O O . TYR A 1 291 ? 3.270 -11.959 -11.060 1.00 51.09 291 TYR A O 1
ATOM 2369 N N . ALA A 1 292 ? 5.501 -12.046 -11.267 1.00 42.91 292 ALA A N 1
ATOM 2370 C CA . ALA A 1 292 ? 5.666 -13.167 -10.357 1.00 42.91 292 ALA A CA 1
ATOM 2371 C C . ALA A 1 292 ? 5.672 -12.629 -8.919 1.00 42.91 292 ALA A C 1
ATOM 2373 O O . ALA A 1 292 ? 6.707 -12.584 -8.256 1.00 42.91 292 ALA A O 1
ATOM 2374 N N . ILE A 1 293 ? 4.501 -12.205 -8.431 1.00 41.31 293 ILE A N 1
ATOM 2375 C CA . ILE A 1 293 ? 4.235 -12.245 -6.993 1.00 41.31 293 ILE A CA 1
ATOM 2376 C C . ILE A 1 293 ? 4.457 -13.715 -6.620 1.00 41.31 293 ILE A C 1
ATOM 2378 O O . ILE A 1 293 ? 3.794 -14.570 -7.217 1.00 41.31 293 ILE A O 1
ATOM 2382 N N . PRO A 1 294 ? 5.414 -14.058 -5.739 1.00 42.00 294 PRO A N 1
ATOM 2383 C CA . PRO A 1 294 ? 5.556 -15.437 -5.319 1.00 42.00 294 PRO A CA 1
ATOM 2384 C C . PRO A 1 294 ? 4.209 -15.851 -4.739 1.00 42.00 294 PRO A C 1
ATOM 2386 O O . PRO A 1 294 ? 3.733 -15.254 -3.773 1.00 42.00 294 PRO A O 1
ATOM 2389 N N . ASN A 1 295 ? 3.574 -16.824 -5.395 1.00 37.94 295 ASN A N 1
ATOM 2390 C CA . ASN A 1 295 ? 2.435 -17.531 -4.848 1.00 37.94 295 ASN A CA 1
ATOM 2391 C C . ASN A 1 295 ? 2.807 -17.915 -3.416 1.00 37.94 295 ASN A C 1
ATOM 2393 O O . ASN A 1 295 ? 3.693 -18.743 -3.202 1.00 37.94 295 ASN A O 1
ATOM 2397 N N . LEU A 1 296 ? 2.139 -17.288 -2.450 1.00 38.16 296 LEU A N 1
ATOM 2398 C CA . LEU A 1 296 ? 1.993 -17.816 -1.104 1.00 38.16 296 LEU A CA 1
ATOM 2399 C C . LEU A 1 296 ? 1.160 -19.094 -1.248 1.00 38.16 296 LEU A C 1
ATOM 2401 O O . LEU A 1 296 ? -0.058 -19.086 -1.101 1.00 38.16 296 LEU A O 1
ATOM 2405 N N . GLN A 1 297 ? 1.816 -20.174 -1.665 1.00 38.88 297 GLN A N 1
ATOM 2406 C CA . GLN A 1 297 ? 1.295 -21.520 -1.533 1.00 38.88 297 GLN A CA 1
ATOM 2407 C C . GLN A 1 297 ? 1.722 -22.056 -0.169 1.00 38.88 297 GLN A C 1
ATOM 2409 O O . GLN A 1 297 ? 2.917 -22.210 0.079 1.00 38.88 297 GLN A O 1
ATOM 2414 N N . SER A 1 298 ? 0.691 -22.394 0.613 1.00 34.31 298 SER A N 1
ATOM 2415 C CA . SER A 1 298 ? 0.675 -23.209 1.835 1.00 34.31 298 SER A CA 1
ATOM 2416 C C . SER A 1 298 ? 1.255 -22.565 3.091 1.00 34.31 298 SER A C 1
ATOM 2418 O O . SER A 1 298 ? 2.437 -22.821 3.401 1.00 34.31 298 SER A O 1
#

pLDDT: mean 73.22, std 25.3, range [25.16, 97.88]

Radius of gyration: 48.4 Å; Cα contacts (8 Å, |Δi|>4): 86; chains: 1; bounding box: 121×44×132 Å

Solvent-accessible surface area (backbone atoms only — not comparable to full-atom values): 19035 Å² total; per-residue (Å²): 137,81,84,63,88,88,72,48,67,67,58,55,52,54,47,54,70,59,55,75,71,79,78,86,84,81,82,88,85,90,84,86,91,78,87,87,82,87,86,85,86,85,89,82,90,87,85,88,82,86,85,84,88,80,90,81,89,80,84,87,86,90,86,84,91,85,86,86,88,84,84,87,89,83,93,76,93,72,86,78,73,85,68,82,71,78,72,74,76,61,71,83,42,73,88,69,47,80,74,62,68,86,68,70,97,43,91,49,70,72,38,42,53,50,42,54,50,42,54,49,50,55,52,50,42,52,53,47,41,55,49,59,71,71,54,63,98,66,78,64,94,51,62,92,83,41,61,91,44,56,64,62,43,50,51,54,50,50,53,51,50,51,50,52,51,53,51,51,52,49,50,54,51,48,53,52,49,54,51,50,50,52,52,49,54,48,52,57,56,53,66,49,49,60,58,52,50,51,51,51,53,50,49,54,51,54,50,52,50,50,56,49,50,52,52,54,51,51,54,49,51,53,52,50,51,55,52,50,52,51,50,51,54,55,55,72,66,66,52,81,68,46,74,39,85,91,29,45,70,61,40,52,53,51,50,53,55,48,53,52,50,52,52,49,52,55,50,53,55,50,53,51,51,51,53,54,51,50,53,53,49,54,53,52,48,48,66,56,55,75,67,56,67,77,78,88,73,132

InterPro domains:
  IPR027914 Domain of unknown function DUF4456 [PF14644] (125-278)

Foldseek 3Di:
DDDDPVPPPVVVVVVVVVVVPPDDDDDDDDDDDDDDDDDDDDDDDDDDDDDDDDDDDDDDDDDDDDDDDDDDDDDDDDDPDPDPPQDQLDCPPPVLCVLPDQQDDDPDLLSVLSNCLNVVSVVVSVVLNVCQVPDDPDADPCCPVDPRHSVVVSVVSSVVSVVSSVVSVVVVVVVVVVVVVVVVVVVVVVVCVVVVVVVVVVVVLVVVLVVQLVVLVVVLVVVVVVLVVQVVVLVVPDDPVCPDPVNVVVVVVSVVSVVVSVVVNVVSVVVSVVSNVVSVVVSVCCVVVVPCPPPPDD

Sequence (298 aa):
MGKHALDDVVISVIHDITQTQKIKVANDQFFNPVEDQLMYGASSQPVNLSSSFRMTSGTGPHGLNLKLSRPAPSPFSITSTNLHKYSKPNRFDPKYQIFGEKPEDSEHFKGLIRRILWEGTTSLLALAEEYYKKKDRTPVTRPEYLKDTFEQCADELLHKMQSYLIQAENYQNTCLQEFREKLREFVEMLSHVPQLLIKDVFKFHMESISVGTAETRSALSKKLEELEHAKLINKNKLRPVLGHPDHVKDLEKLCTQEEERQKAEVQEINSYTEKLQARKLINSTILYKGYAIPNLQS